Protein AF-A0A6G1B700-F1 (afdb_monomer_lite)

Structure (mmCIF, N/CA/C/O backbone):
data_AF-A0A6G1B700-F1
#
_entry.id   AF-A0A6G1B700-F1
#
loop_
_atom_site.group_PDB
_atom_site.id
_atom_site.type_symbol
_atom_site.label_atom_id
_atom_site.label_alt_id
_atom_site.label_comp_id
_atom_site.label_asym_id
_atom_site.label_entity_id
_atom_site.label_seq_id
_atom_site.pdbx_PDB_ins_code
_atom_site.Cartn_x
_atom_site.Cartn_y
_atom_site.Cartn_z
_atom_site.occupancy
_atom_site.B_iso_or_equiv
_atom_site.auth_seq_id
_atom_site.auth_comp_id
_atom_site.auth_asym_id
_atom_site.auth_atom_id
_atom_site.pdbx_PDB_model_num
ATOM 1 N N . PRO A 1 1 ? -33.008 -10.409 1.106 1.00 58.78 1 PRO A N 1
ATOM 2 C CA . PRO A 1 1 ? -32.886 -10.722 -0.336 1.00 58.78 1 PRO A CA 1
ATOM 3 C C . PRO A 1 1 ? -33.197 -9.438 -1.093 1.00 58.78 1 PRO A C 1
ATOM 5 O O . PRO A 1 1 ? -34.156 -8.774 -0.712 1.00 58.78 1 PRO A O 1
ATOM 8 N N . GLY A 1 2 ? -32.360 -9.044 -2.050 1.00 75.56 2 GLY A N 1
ATOM 9 C CA . GLY A 1 2 ? -32.673 -7.894 -2.895 1.00 75.56 2 GLY A CA 1
ATOM 10 C C . GLY A 1 2 ? -33.668 -8.266 -3.991 1.00 75.56 2 GLY A C 1
ATOM 11 O O . GLY A 1 2 ? -33.958 -9.441 -4.223 1.00 75.56 2 GLY A O 1
ATOM 12 N N . GLU A 1 3 ? -34.200 -7.255 -4.662 1.00 85.00 3 GLU A N 1
ATOM 13 C CA . GLU A 1 3 ? -35.140 -7.448 -5.760 1.00 85.00 3 GLU A CA 1
ATOM 14 C C . GLU A 1 3 ? -34.456 -8.186 -6.930 1.00 85.00 3 GLU A C 1
ATOM 16 O O . GLU A 1 3 ? -33.358 -7.822 -7.360 1.00 85.00 3 GLU A O 1
ATOM 21 N N . GLY A 1 4 ? -35.066 -9.274 -7.415 1.00 86.62 4 GLY A N 1
ATOM 22 C CA . GLY A 1 4 ? -34.567 -10.034 -8.569 1.00 86.62 4 GLY A CA 1
ATOM 23 C C . GLY A 1 4 ? -33.378 -10.975 -8.315 1.00 86.62 4 GLY A C 1
ATOM 24 O O . GLY A 1 4 ? -32.705 -11.363 -9.270 1.00 86.62 4 GLY A O 1
ATOM 25 N N . TRP A 1 5 ? -33.071 -11.349 -7.065 1.00 92.44 5 TRP A N 1
ATOM 26 C CA . TRP A 1 5 ? -32.050 -12.370 -6.771 1.00 92.44 5 TRP A CA 1
ATOM 27 C C . TRP A 1 5 ? -32.236 -13.057 -5.412 1.00 92.44 5 TRP A C 1
ATOM 29 O O . TRP A 1 5 ? -32.925 -12.560 -4.521 1.00 92.44 5 TRP A O 1
ATOM 39 N N . LYS A 1 6 ? -31.604 -14.225 -5.240 1.00 93.06 6 LYS A N 1
ATOM 40 C CA . LYS A 1 6 ? -31.619 -14.992 -3.980 1.00 93.06 6 LYS A CA 1
ATOM 41 C C . LYS A 1 6 ? -30.218 -15.107 -3.380 1.00 93.06 6 LYS A C 1
ATOM 43 O O . LYS A 1 6 ? -29.232 -15.184 -4.110 1.00 93.06 6 LYS A O 1
ATOM 48 N N . TRP A 1 7 ? -30.133 -15.148 -2.051 1.00 94.62 7 TRP A N 1
ATOM 49 C CA . TRP A 1 7 ? -28.890 -15.504 -1.363 1.00 94.62 7 TRP A CA 1
ATOM 50 C C . TRP A 1 7 ? -28.528 -16.966 -1.644 1.00 94.62 7 TRP A C 1
ATOM 52 O O . TRP A 1 7 ? -29.407 -17.825 -1.701 1.00 94.62 7 TRP A O 1
ATOM 62 N N . GLY A 1 8 ? -27.240 -17.247 -1.803 1.00 91.88 8 GLY A N 1
ATOM 63 C CA . GLY A 1 8 ? -26.697 -18.600 -1.925 1.00 91.88 8 GLY A CA 1
ATOM 64 C C . GLY A 1 8 ? -25.209 -18.556 -2.258 1.00 91.88 8 GLY A C 1
ATOM 65 O O . GLY A 1 8 ? -24.648 -17.476 -2.368 1.00 91.88 8 GLY A O 1
ATOM 66 N N . GLY A 1 9 ? -24.562 -19.708 -2.429 1.00 90.75 9 GLY A N 1
ATOM 67 C CA . GLY A 1 9 ? -23.098 -19.778 -2.528 1.00 90.75 9 GLY A CA 1
ATOM 68 C C . GLY A 1 9 ? -22.422 -19.756 -1.152 1.00 90.75 9 GLY A C 1
ATOM 69 O O . GLY A 1 9 ? -23.054 -20.070 -0.146 1.00 90.75 9 GLY A O 1
ATOM 70 N N . CYS A 1 10 ? -21.130 -19.419 -1.118 1.00 92.88 10 CYS A N 1
ATOM 71 C CA . CYS A 1 10 ? -20.341 -19.314 0.110 1.00 92.88 10 CYS A CA 1
ATOM 72 C C . CYS A 1 10 ? -19.948 -17.848 0.316 1.00 92.88 10 CYS A C 1
ATOM 74 O O . CYS A 1 10 ? -19.056 -17.351 -0.370 1.00 92.88 10 CYS A O 1
ATOM 76 N N . SER A 1 11 ? -20.655 -17.154 1.212 1.00 93.94 11 SER A N 1
ATOM 77 C CA . SER A 1 11 ? -20.266 -15.807 1.633 1.00 93.94 11 SER A CA 1
ATOM 78 C C . SER A 1 11 ? -19.017 -15.887 2.501 1.00 93.94 11 SER A C 1
ATOM 80 O O . SER A 1 11 ? -18.949 -16.707 3.415 1.00 93.94 11 SER A O 1
ATOM 82 N N . GLU A 1 12 ? -18.044 -15.031 2.220 1.00 91.81 12 GLU A N 1
ATOM 83 C CA . GLU A 1 12 ? -16.816 -14.964 3.008 1.00 91.81 12 GLU A CA 1
ATOM 84 C C . GLU A 1 12 ? -17.077 -14.333 4.383 1.00 91.81 12 GLU A C 1
ATOM 86 O O . GLU A 1 12 ? -17.749 -13.305 4.493 1.00 91.81 12 GLU A O 1
ATOM 91 N N . ASP A 1 13 ? -16.533 -14.955 5.431 1.00 92.38 13 ASP A N 1
ATOM 92 C CA . ASP A 1 13 ? -16.703 -14.526 6.820 1.00 92.38 13 ASP A CA 1
ATOM 93 C C . ASP A 1 13 ? -15.602 -13.533 7.222 1.00 92.38 13 ASP A C 1
ATOM 95 O O . ASP A 1 13 ? -14.495 -13.901 7.632 1.00 92.38 13 ASP A O 1
ATOM 99 N N . ILE A 1 14 ? -15.910 -12.244 7.071 1.00 91.69 14 ILE A N 1
ATOM 100 C CA . ILE A 1 14 ? -15.007 -11.160 7.469 1.00 91.69 14 ILE A CA 1
ATOM 101 C C . ILE A 1 14 ? -14.928 -10.969 8.983 1.00 91.69 14 ILE A C 1
ATOM 103 O O . ILE A 1 14 ? -13.926 -10.441 9.464 1.00 91.69 14 ILE A O 1
ATOM 107 N N . GLU A 1 15 ? -15.948 -11.382 9.739 1.00 91.31 15 GLU A N 1
ATOM 108 C CA . GLU A 1 15 ? -15.967 -11.219 11.194 1.00 91.31 15 GLU A CA 1
ATOM 109 C C . GLU A 1 15 ? -14.938 -12.152 11.822 1.00 91.31 15 GLU A C 1
ATOM 111 O O . GLU A 1 15 ? -14.118 -11.719 12.637 1.00 91.31 15 GLU A O 1
ATOM 116 N N . PHE A 1 16 ? -14.902 -13.402 11.357 1.00 90.88 16 PHE A N 1
ATOM 117 C CA . PHE A 1 16 ? -13.879 -14.363 11.746 1.00 90.88 16 PHE A CA 1
ATOM 118 C C . PHE A 1 16 ? -12.470 -13.884 11.370 1.00 90.88 16 PHE A C 1
ATOM 120 O O . PHE A 1 16 ? -11.570 -13.873 12.212 1.00 90.88 16 PHE A O 1
ATOM 127 N N . GLY A 1 17 ? -12.270 -13.426 10.127 1.00 88.81 17 GLY A N 1
ATOM 128 C CA . GLY A 1 17 ? -10.973 -12.904 9.680 1.00 88.81 17 GLY A CA 1
ATOM 129 C C . GLY A 1 17 ? -10.505 -11.691 10.494 1.00 88.81 17 GLY A C 1
ATOM 130 O O . GLY A 1 17 ? -9.342 -11.616 10.900 1.00 88.81 17 GLY A O 1
ATOM 131 N N . GLY A 1 18 ? -11.421 -10.766 10.790 1.00 91.06 18 GLY A N 1
ATOM 132 C CA . GLY A 1 18 ? -11.162 -9.597 11.626 1.00 91.06 18 GLY A CA 1
ATOM 133 C C . GLY A 1 18 ? -10.821 -9.961 13.071 1.00 91.06 18 GLY A C 1
ATOM 134 O O . GLY A 1 18 ? -9.887 -9.388 13.633 1.00 91.06 18 GLY A O 1
ATOM 135 N N . MET A 1 19 ? -11.522 -10.938 13.657 1.00 93.06 19 MET A N 1
ATOM 136 C CA . MET A 1 19 ? -11.258 -11.448 15.007 1.00 93.06 19 MET A CA 1
ATOM 137 C C . MET A 1 19 ? -9.848 -12.035 15.118 1.00 93.06 19 MET A C 1
ATOM 139 O O . MET A 1 19 ? -9.084 -11.611 15.984 1.00 93.06 19 MET A O 1
ATOM 143 N N . VAL A 1 20 ? -9.476 -12.937 14.204 1.00 91.38 20 VAL A N 1
ATOM 144 C CA . VAL A 1 20 ? -8.143 -13.563 14.184 1.00 91.38 20 VAL A CA 1
ATOM 145 C C . VAL A 1 20 ? -7.050 -12.513 13.982 1.00 91.38 20 VAL A C 1
ATOM 147 O O . VAL A 1 20 ? -6.030 -12.530 14.670 1.00 91.38 20 VAL A O 1
ATOM 150 N N . SER A 1 21 ? -7.264 -11.563 13.065 1.00 90.81 21 SER A N 1
ATOM 151 C CA . SER A 1 21 ? -6.322 -10.465 12.834 1.00 90.81 21 SER A CA 1
ATOM 152 C C . SER A 1 21 ? -6.125 -9.610 14.087 1.00 90.81 21 SER A C 1
ATOM 154 O O . SER A 1 21 ? -4.989 -9.273 14.416 1.00 90.81 21 SER A O 1
ATOM 156 N N . ARG A 1 22 ? -7.208 -9.285 14.800 1.00 91.88 22 ARG A N 1
ATOM 157 C CA . ARG A 1 22 ? -7.164 -8.501 16.038 1.00 91.88 22 ARG A CA 1
ATOM 158 C C . ARG A 1 22 ? -6.429 -9.240 17.148 1.00 91.88 22 ARG A C 1
ATOM 160 O O . ARG A 1 22 ? -5.533 -8.669 17.757 1.00 91.88 22 ARG A O 1
ATOM 167 N N . GLU A 1 23 ? -6.753 -10.509 17.372 1.00 90.25 23 GLU A N 1
ATOM 168 C CA . GLU A 1 23 ? -6.110 -11.319 18.408 1.00 90.25 23 GLU A CA 1
ATOM 169 C C . GLU A 1 23 ? -4.609 -11.500 18.148 1.00 90.25 23 GLU A C 1
ATOM 171 O O . GLU A 1 23 ? -3.811 -11.434 19.077 1.00 90.25 23 GLU A O 1
ATOM 176 N N . PHE A 1 24 ? -4.199 -11.667 16.889 1.00 90.50 24 PHE A N 1
ATOM 177 C CA . PHE A 1 24 ? -2.793 -11.880 16.557 1.00 90.50 24 PHE A CA 1
ATOM 178 C C . PHE A 1 24 ? -1.971 -10.583 16.511 1.00 90.50 24 PHE A C 1
ATOM 180 O O . PHE A 1 24 ? -0.892 -10.516 17.105 1.00 90.50 24 PHE A O 1
ATOM 187 N N . ALA A 1 25 ? -2.451 -9.559 15.797 1.00 89.94 25 ALA A N 1
ATOM 188 C CA . ALA A 1 25 ? -1.698 -8.323 15.589 1.00 89.94 25 ALA A CA 1
ATOM 189 C C . ALA A 1 25 ? -1.685 -7.446 16.847 1.00 89.94 25 ALA A C 1
ATOM 191 O O . ALA A 1 25 ? -0.635 -6.932 17.229 1.00 89.94 25 ALA A O 1
ATOM 192 N N . ASP A 1 26 ? -2.823 -7.326 17.536 1.00 92.25 26 ASP A N 1
ATOM 193 C CA . ASP A 1 26 ? -2.949 -6.391 18.654 1.00 92.25 26 ASP A CA 1
ATOM 194 C C . ASP A 1 26 ? -2.423 -6.999 19.970 1.00 92.25 26 ASP A C 1
ATOM 196 O O . ASP A 1 26 ? -2.107 -6.258 20.898 1.00 92.25 26 ASP A O 1
ATOM 200 N N . ALA A 1 27 ? -2.209 -8.323 20.045 1.00 89.50 27 ALA A N 1
ATOM 201 C CA . ALA A 1 27 ? -1.605 -8.974 21.216 1.00 89.50 27 ALA A CA 1
ATOM 202 C C . ALA A 1 27 ? -0.190 -8.468 21.549 1.00 89.50 27 ALA A C 1
ATOM 204 O O . ALA A 1 27 ? 0.248 -8.566 22.699 1.00 89.50 27 ALA A O 1
ATOM 205 N N . ARG A 1 28 ? 0.543 -7.932 20.563 1.00 87.56 28 ARG A N 1
ATOM 206 C CA . ARG A 1 28 ? 1.868 -7.324 20.783 1.00 87.56 28 ARG A CA 1
ATOM 207 C C . ARG A 1 28 ? 1.775 -5.871 21.249 1.00 87.56 28 ARG A C 1
ATOM 209 O O . ARG A 1 28 ? 2.674 -5.399 21.943 1.00 87.56 28 ARG A O 1
ATOM 216 N N . GLU A 1 29 ? 0.666 -5.202 20.958 1.00 92.06 29 GLU A N 1
ATOM 217 C CA . GLU A 1 29 ? 0.460 -3.766 21.145 1.00 92.06 29 GLU A CA 1
ATOM 218 C C . GLU A 1 29 ? -0.264 -3.466 22.467 1.00 92.06 29 GLU A C 1
ATOM 220 O O . GLU A 1 29 ? -1.216 -2.691 22.516 1.00 92.06 29 GLU A O 1
ATOM 225 N N . ASN A 1 30 ? 0.165 -4.096 23.563 1.00 89.69 30 ASN A N 1
ATOM 226 C CA . ASN A 1 30 ? -0.480 -3.973 24.881 1.00 89.69 30 ASN A CA 1
ATOM 227 C C . ASN A 1 30 ? 0.130 -2.885 25.778 1.00 89.69 30 ASN A C 1
ATOM 229 O O . ASN A 1 30 ? -0.360 -2.645 26.883 1.00 89.69 30 ASN A O 1
ATOM 233 N N . ARG A 1 31 ? 1.217 -2.237 25.346 1.00 90.44 31 ARG A N 1
ATOM 234 C CA . ARG A 1 31 ? 1.887 -1.213 26.154 1.00 90.44 31 ARG A CA 1
ATOM 235 C C . ARG A 1 31 ? 1.117 0.116 26.086 1.00 90.44 31 ARG A C 1
ATOM 237 O O . ARG A 1 31 ? 0.482 0.411 25.071 1.00 90.44 31 ARG A O 1
ATOM 244 N N . PRO A 1 32 ? 1.145 0.927 27.159 1.00 92.56 32 PRO A N 1
ATOM 245 C CA . PRO A 1 32 ? 0.540 2.258 27.173 1.00 92.56 32 PRO A CA 1
ATOM 246 C C . PRO A 1 32 ? 1.472 3.317 26.548 1.00 92.56 32 PRO A C 1
ATOM 248 O O . PRO A 1 32 ? 1.605 4.417 27.079 1.00 92.56 32 PRO A O 1
ATOM 251 N N . ASP A 1 33 ? 2.159 2.970 25.457 1.00 94.50 33 ASP A N 1
ATOM 252 C CA . ASP A 1 33 ? 3.073 3.845 24.719 1.00 94.50 33 ASP A CA 1
ATOM 253 C C . ASP A 1 33 ? 2.448 4.341 23.404 1.00 94.50 33 ASP A C 1
ATOM 255 O O . ASP A 1 33 ? 1.525 3.737 22.844 1.00 94.50 33 ASP A O 1
ATOM 259 N N . ALA A 1 34 ? 2.979 5.450 22.887 1.00 95.38 34 ALA A N 1
ATOM 260 C CA . ALA A 1 34 ? 2.489 6.081 21.664 1.00 95.38 34 ALA A CA 1
ATOM 261 C C . ALA A 1 34 ? 2.549 5.138 20.453 1.00 95.38 34 ALA A C 1
ATOM 263 O O . ALA A 1 34 ? 1.665 5.160 19.593 1.00 95.38 34 ALA A O 1
ATOM 264 N N . ARG A 1 35 ? 3.572 4.273 20.403 1.00 95.06 35 ARG A N 1
ATOM 265 C CA . ARG A 1 35 ? 3.758 3.288 19.334 1.00 95.06 35 ARG A CA 1
ATOM 266 C C . ARG A 1 35 ? 2.645 2.244 19.326 1.00 95.06 35 ARG A C 1
ATOM 268 O O . ARG A 1 35 ? 2.050 2.048 18.270 1.00 95.06 35 ARG A O 1
ATOM 275 N N . SER A 1 36 ? 2.305 1.651 20.475 1.00 95.06 36 SER A N 1
ATOM 276 C CA . SER A 1 36 ? 1.188 0.699 20.538 1.00 95.06 36 SER A CA 1
ATOM 277 C C . SER A 1 36 ? -0.141 1.369 20.199 1.00 95.06 36 SER A C 1
ATOM 279 O O . SER A 1 36 ? -0.967 0.782 19.505 1.00 95.06 36 SER A O 1
ATOM 281 N N . ALA A 1 37 ? -0.358 2.614 20.639 1.00 95.00 37 ALA A N 1
ATOM 282 C CA . ALA A 1 37 ? -1.562 3.367 20.288 1.00 95.00 37 ALA A CA 1
ATOM 283 C C . ALA A 1 37 ? -1.686 3.592 18.768 1.00 95.00 37 ALA A C 1
ATOM 285 O O . ALA A 1 37 ? -2.755 3.362 18.200 1.00 95.00 37 ALA A O 1
ATOM 286 N N . MET A 1 38 ? -0.588 3.975 18.107 1.00 96.56 38 MET A N 1
ATOM 287 C CA . MET A 1 38 ? -0.515 4.147 16.652 1.00 96.56 38 MET A CA 1
ATOM 288 C C . MET A 1 38 ? -0.762 2.824 15.917 1.00 96.56 38 MET A C 1
ATOM 290 O O . MET A 1 38 ? -1.570 2.768 14.992 1.00 96.56 38 MET A O 1
ATOM 294 N N . ASN A 1 39 ? -0.086 1.755 16.340 1.00 95.88 39 ASN A N 1
ATOM 295 C CA . ASN A 1 39 ? -0.173 0.444 15.706 1.00 95.88 39 ASN A CA 1
ATOM 296 C C . ASN A 1 39 ? -1.589 -0.134 15.801 1.00 95.88 39 ASN A C 1
ATOM 298 O O . ASN A 1 39 ? -2.130 -0.560 14.786 1.00 95.88 39 ASN A O 1
ATOM 302 N N . ARG A 1 40 ? -2.244 -0.066 16.971 1.00 95.75 40 ARG A N 1
ATOM 303 C CA . ARG A 1 40 ? -3.645 -0.506 17.122 1.00 95.75 40 ARG A CA 1
ATOM 304 C C . ARG A 1 40 ? -4.595 0.247 16.186 1.00 95.75 40 ARG A C 1
ATOM 306 O O . ARG A 1 40 ? -5.464 -0.378 15.583 1.00 95.75 40 ARG A O 1
ATOM 313 N N . HIS A 1 41 ? -4.416 1.562 16.034 1.00 96.12 41 HIS A N 1
ATOM 314 C CA . HIS A 1 41 ? -5.221 2.369 15.111 1.00 96.12 41 HIS A CA 1
ATOM 315 C C . HIS A 1 41 ? -5.015 1.935 13.652 1.00 96.12 41 HIS A C 1
ATOM 317 O O . HIS A 1 41 ? -5.979 1.627 12.957 1.00 96.12 41 HIS A O 1
ATOM 323 N N . ASN A 1 42 ? -3.761 1.840 13.202 1.00 96.81 42 ASN A N 1
ATOM 324 C CA . ASN A 1 42 ? -3.439 1.461 11.824 1.00 96.81 42 ASN A CA 1
ATOM 325 C C . ASN A 1 42 ? -3.831 0.005 11.503 1.00 96.81 42 ASN A C 1
ATOM 327 O O . ASN A 1 42 ? -4.267 -0.285 10.388 1.00 96.81 42 ASN A O 1
ATOM 331 N N . ASN A 1 43 ? -3.732 -0.906 12.477 1.00 95.88 43 ASN A N 1
ATOM 332 C CA . ASN A 1 43 ? -4.212 -2.282 12.346 1.00 95.88 43 ASN A CA 1
ATOM 333 C C . ASN A 1 43 ? -5.731 -2.322 12.140 1.00 95.88 43 ASN A C 1
ATOM 335 O O . ASN A 1 43 ? -6.218 -3.056 11.278 1.00 95.88 43 ASN A O 1
ATOM 339 N N . GLU A 1 44 ? -6.487 -1.521 12.899 1.00 95.81 44 GLU A N 1
ATOM 340 C CA . GLU A 1 44 ? -7.933 -1.410 12.713 1.00 95.81 44 GLU A CA 1
ATOM 341 C C . GLU A 1 44 ? -8.278 -0.780 11.362 1.00 95.81 44 GLU A C 1
ATOM 343 O O . GLU A 1 44 ? -9.124 -1.327 10.661 1.00 95.81 44 GLU A O 1
ATOM 348 N N . ALA A 1 45 ? -7.559 0.256 10.922 1.00 96.31 45 ALA A N 1
ATOM 349 C CA . ALA A 1 45 ? -7.730 0.827 9.585 1.00 96.31 45 ALA A CA 1
ATOM 350 C C . ALA A 1 45 ? -7.527 -0.218 8.474 1.00 96.31 45 ALA A C 1
ATOM 352 O O . ALA A 1 45 ? -8.307 -0.273 7.521 1.00 96.31 45 ALA A O 1
ATOM 353 N N . GLY A 1 46 ? -6.541 -1.110 8.623 1.00 95.12 46 GLY A N 1
ATOM 354 C CA . GLY A 1 46 ? -6.334 -2.245 7.720 1.00 95.12 46 GLY A CA 1
ATOM 355 C C . GLY A 1 46 ? -7.493 -3.250 7.728 1.00 95.12 46 GLY A C 1
ATOM 356 O O . GLY A 1 46 ? -7.951 -3.675 6.665 1.00 95.12 46 GLY A O 1
ATOM 357 N N . ARG A 1 47 ? -8.026 -3.597 8.907 1.00 94.75 47 ARG A N 1
ATOM 358 C CA . ARG A 1 47 ? -9.202 -4.481 9.032 1.00 94.75 47 ARG A CA 1
ATOM 359 C C . ARG A 1 47 ? -10.455 -3.843 8.425 1.00 94.75 47 ARG A C 1
ATOM 361 O O . ARG A 1 47 ? -11.178 -4.494 7.668 1.00 94.75 47 ARG A O 1
ATOM 368 N N . GLN A 1 48 ? -10.672 -2.557 8.686 1.00 94.75 48 GLN A N 1
ATOM 369 C CA . GLN A 1 48 ? -11.774 -1.777 8.129 1.00 94.75 48 GLN A CA 1
ATOM 370 C C . GLN A 1 48 ? -11.662 -1.617 6.610 1.00 94.75 48 GLN A C 1
ATOM 372 O O . GLN A 1 48 ? -12.688 -1.597 5.928 1.00 94.75 48 GLN A O 1
ATOM 377 N N . ALA A 1 49 ? -10.450 -1.550 6.050 1.00 94.81 49 ALA A N 1
ATOM 378 C CA . ALA A 1 49 ? -10.253 -1.536 4.603 1.00 94.81 49 ALA A CA 1
ATOM 379 C C . ALA A 1 49 ? -10.830 -2.803 3.953 1.00 94.81 49 ALA A C 1
ATOM 381 O O . ALA A 1 49 ? -11.565 -2.699 2.978 1.00 94.81 49 ALA A O 1
ATOM 382 N N . ILE A 1 50 ? -10.606 -3.985 4.531 1.00 92.81 50 ILE A N 1
ATOM 383 C CA . ILE A 1 50 ? -11.185 -5.236 4.012 1.00 92.81 50 ILE A CA 1
ATOM 384 C C . ILE A 1 50 ? -12.709 -5.237 4.188 1.00 92.81 50 ILE A C 1
ATOM 386 O O . ILE A 1 50 ? -13.442 -5.471 3.227 1.00 92.81 50 ILE A O 1
ATOM 390 N N . ALA A 1 51 ? -13.192 -4.922 5.394 1.00 92.94 51 ALA A N 1
ATOM 391 C CA . ALA A 1 51 ? -14.619 -4.959 5.712 1.00 92.94 51 ALA A CA 1
ATOM 392 C C . ALA A 1 51 ? -15.452 -3.997 4.845 1.00 92.94 51 ALA A C 1
ATOM 394 O O . ALA A 1 51 ? -16.536 -4.350 4.386 1.00 92.94 51 ALA A O 1
ATOM 395 N N . SER A 1 52 ? -14.933 -2.795 4.578 1.00 93.75 52 SER A N 1
ATOM 396 C CA . SER A 1 52 ? -15.629 -1.768 3.790 1.00 93.75 52 SER A CA 1
ATOM 397 C C . SER A 1 52 ? -15.643 -2.020 2.280 1.00 93.75 52 SER A C 1
ATOM 399 O O . SER A 1 52 ? -16.469 -1.423 1.593 1.00 93.75 52 SER A O 1
ATOM 401 N N . HIS A 1 53 ? -14.780 -2.900 1.761 1.00 94.38 53 HIS A N 1
ATOM 402 C CA . HIS A 1 53 ? -14.710 -3.229 0.330 1.00 94.38 53 HIS A CA 1
ATOM 403 C C . HIS A 1 53 ? -15.368 -4.570 -0.024 1.00 94.38 53 HIS A C 1
ATOM 405 O O . HIS A 1 53 ? -15.266 -5.040 -1.163 1.00 94.38 53 HIS A O 1
ATOM 411 N N . MET A 1 54 ? -16.072 -5.184 0.928 1.00 93.69 54 MET A N 1
ATOM 412 C CA . MET A 1 54 ? -16.948 -6.312 0.638 1.00 93.69 54 MET A CA 1
ATOM 413 C C . MET A 1 54 ? -18.001 -5.907 -0.385 1.00 93.69 54 MET A C 1
ATOM 415 O O . MET A 1 54 ? -18.672 -4.884 -0.245 1.00 93.69 54 MET A O 1
ATOM 419 N N . HIS A 1 55 ? -18.168 -6.729 -1.415 1.00 94.62 55 HIS A N 1
ATOM 420 C CA . HIS A 1 55 ? -19.137 -6.470 -2.468 1.00 94.62 55 HIS A CA 1
ATOM 421 C C . HIS A 1 55 ? -19.965 -7.714 -2.765 1.00 94.62 55 HIS A C 1
ATOM 423 O O . HIS A 1 55 ? -19.570 -8.855 -2.506 1.00 94.62 55 HIS A O 1
ATOM 429 N N . LEU A 1 56 ? -21.156 -7.473 -3.305 1.00 94.31 56 LEU A N 1
ATOM 430 C CA . LEU A 1 56 ? -22.055 -8.534 -3.712 1.00 94.31 56 LEU A CA 1
ATOM 431 C C . LEU A 1 56 ? -21.570 -9.114 -5.044 1.00 94.31 56 LEU A C 1
ATOM 433 O O . LEU A 1 56 ? -21.537 -8.419 -6.060 1.00 94.31 56 LEU A O 1
ATOM 437 N N . LYS A 1 57 ? -21.226 -10.400 -5.048 1.00 95.38 57 LYS A N 1
ATOM 438 C CA . LYS A 1 57 ? -20.879 -11.146 -6.256 1.00 95.38 57 LYS A CA 1
ATOM 439 C C . LYS A 1 57 ? -22.029 -12.074 -6.607 1.00 95.38 57 LYS A C 1
ATOM 441 O O . LYS A 1 57 ? -22.514 -12.812 -5.755 1.00 95.38 57 LYS A O 1
ATOM 446 N N . CYS A 1 58 ? -22.468 -12.029 -7.860 1.00 94.62 58 CYS A N 1
ATOM 447 C CA . CYS A 1 58 ? -23.611 -12.800 -8.335 1.00 94.62 58 CYS A CA 1
ATOM 448 C C . CYS A 1 58 ? -23.213 -13.743 -9.467 1.00 94.62 58 CYS A C 1
ATOM 450 O O . CYS A 1 58 ? -22.381 -13.400 -10.308 1.00 94.62 58 CYS A O 1
ATOM 452 N N . LYS A 1 59 ? -23.865 -14.904 -9.529 1.00 95.06 59 LYS A N 1
ATOM 453 C CA . LYS A 1 59 ? -23.797 -15.827 -10.660 1.00 95.06 59 LYS A CA 1
ATOM 454 C C . LYS A 1 59 ? -25.184 -16.016 -11.260 1.00 95.06 59 LYS A C 1
ATOM 456 O O . LYS A 1 59 ? -26.163 -16.220 -10.542 1.00 95.06 59 LYS A O 1
ATOM 461 N N . CYS A 1 60 ? -25.246 -15.911 -12.580 1.00 95.19 60 CYS A N 1
ATOM 462 C CA . CYS A 1 60 ? -26.467 -16.068 -13.354 1.00 95.19 60 CYS A CA 1
ATOM 463 C C . CYS A 1 60 ? -26.637 -17.527 -13.778 1.00 95.19 60 CYS A C 1
ATOM 465 O O . CYS A 1 60 ? -25.672 -18.181 -14.181 1.00 95.19 60 CYS A O 1
ATOM 467 N N . HIS A 1 61 ? -27.861 -18.032 -13.642 1.00 92.50 61 HIS A N 1
ATOM 468 C CA . HIS A 1 61 ? -28.203 -19.437 -13.864 1.00 92.50 61 HIS A CA 1
ATOM 469 C C . HIS A 1 61 ? -29.476 -19.611 -14.701 1.00 92.50 61 HIS A C 1
ATOM 471 O O . HIS A 1 61 ? -30.040 -20.703 -14.735 1.00 92.50 61 HIS A O 1
ATOM 477 N N . GLY A 1 62 ? -29.956 -18.549 -15.348 1.00 92.75 62 GLY A N 1
ATOM 478 C CA . GLY A 1 62 ? -31.092 -18.629 -16.254 1.00 92.75 62 GLY A CA 1
ATOM 479 C C . GLY A 1 62 ? -30.756 -19.370 -17.552 1.00 92.75 62 GLY A C 1
ATOM 480 O O . GLY A 1 62 ? -29.596 -19.686 -17.839 1.00 92.75 62 GLY A O 1
ATOM 481 N N . LEU A 1 63 ? -31.795 -19.662 -18.338 1.00 94.12 63 LEU A N 1
ATOM 482 C CA . LEU A 1 63 ? -31.680 -20.323 -19.641 1.00 94.12 63 LEU A CA 1
ATOM 483 C C . LEU A 1 63 ? -30.624 -19.629 -20.513 1.00 94.12 63 LEU A C 1
ATOM 485 O O . LEU A 1 63 ? -30.602 -18.404 -20.628 1.00 94.12 63 LEU A O 1
ATOM 489 N N . SER A 1 64 ? -29.717 -20.423 -21.088 1.00 92.00 64 SER A N 1
ATOM 490 C CA . SER A 1 64 ? -28.594 -19.944 -21.911 1.00 92.00 64 SER A CA 1
ATOM 491 C C . SER A 1 64 ? -27.686 -18.901 -21.231 1.00 92.00 64 SER A C 1
ATOM 493 O O . SER A 1 64 ? -27.026 -18.122 -21.912 1.00 92.00 64 SER A O 1
ATOM 495 N N . GLY A 1 65 ? -27.632 -18.878 -19.892 1.00 90.31 65 GLY A N 1
ATOM 496 C CA . GLY A 1 65 ? -26.821 -17.929 -19.123 1.00 90.31 65 GLY A CA 1
ATOM 497 C C . GLY A 1 65 ? -27.517 -16.60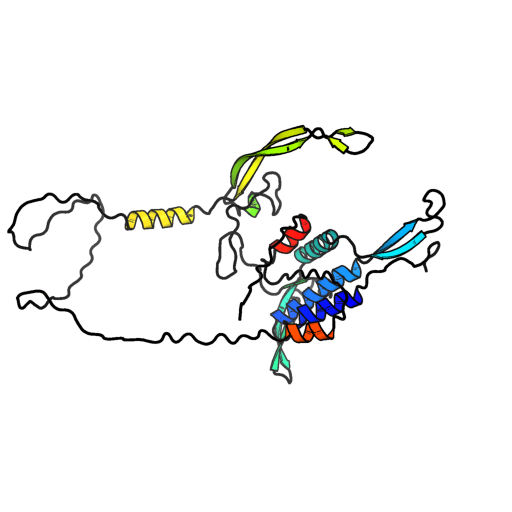2 -18.804 1.00 90.31 65 GLY A C 1
ATOM 498 O O . GLY A 1 65 ? -26.844 -15.660 -18.385 1.00 90.31 65 GLY A O 1
ATOM 499 N N . SER A 1 66 ? -28.841 -16.501 -18.975 1.00 93.50 66 SER A N 1
ATOM 500 C CA . SER A 1 66 ? -29.591 -15.294 -18.610 1.00 93.50 66 SER A CA 1
ATOM 501 C C . SER A 1 66 ? -29.544 -15.007 -17.097 1.00 93.50 66 SER A C 1
ATOM 503 O O . SER A 1 66 ? -29.389 -15.903 -16.263 1.00 93.50 66 SER A O 1
ATOM 505 N N . CYS A 1 67 ? -29.670 -13.730 -16.721 1.00 94.12 67 CYS A N 1
ATOM 506 C CA . CYS A 1 67 ? -29.595 -13.262 -15.328 1.00 94.12 67 CYS A CA 1
ATOM 507 C C . CYS A 1 67 ? -30.964 -13.029 -14.665 1.00 94.12 67 CYS A C 1
ATOM 509 O O . CYS A 1 67 ? -31.014 -12.422 -13.596 1.00 94.12 67 CYS A O 1
ATOM 511 N N . GLU A 1 68 ? -32.054 -13.513 -15.270 1.00 92.06 68 GLU A N 1
ATOM 512 C CA . GLU A 1 68 ? -33.408 -13.470 -14.686 1.00 92.06 68 GLU A CA 1
ATOM 513 C C . GLU A 1 68 ? -33.469 -14.223 -13.352 1.00 92.06 68 GLU A C 1
ATOM 515 O O . GLU A 1 68 ? -34.135 -13.803 -12.408 1.00 92.06 68 GLU A O 1
ATOM 520 N N . VAL A 1 69 ? -32.704 -15.314 -13.258 1.00 92.38 69 VAL A N 1
ATOM 521 C CA . VAL A 1 69 ? -32.444 -16.029 -12.013 1.00 92.38 69 VAL A CA 1
ATOM 522 C C . VAL A 1 69 ? -30.954 -15.942 -11.723 1.00 92.38 69 VAL A C 1
ATOM 524 O O . VAL A 1 69 ? -30.120 -16.499 -12.444 1.00 92.38 69 VAL A O 1
ATOM 527 N N . LYS A 1 70 ? -30.610 -15.245 -10.642 1.00 94.19 70 LYS A N 1
ATOM 528 C CA . LYS A 1 70 ? -29.235 -15.139 -10.159 1.00 94.19 70 LYS A CA 1
ATOM 529 C C . LYS A 1 70 ? -29.154 -15.349 -8.654 1.00 94.19 70 LYS A C 1
ATOM 531 O O . LYS A 1 70 ? -30.072 -15.011 -7.897 1.00 94.19 70 LYS A O 1
ATOM 536 N N . THR A 1 71 ? -28.024 -15.898 -8.243 1.00 94.38 71 THR A N 1
ATOM 537 C CA . THR A 1 71 ? -27.687 -16.152 -6.847 1.00 94.38 71 THR A CA 1
ATOM 538 C C . THR A 1 71 ? -26.486 -15.304 -6.479 1.00 94.38 71 THR A C 1
ATOM 540 O O . THR A 1 71 ? -25.530 -15.248 -7.251 1.00 94.38 71 THR A O 1
ATOM 543 N N . CYS A 1 72 ? -26.534 -14.644 -5.327 1.00 96.12 72 CYS A N 1
ATOM 544 C CA . CYS A 1 72 ? -25.467 -13.752 -4.891 1.00 96.12 72 CYS A CA 1
ATOM 545 C C . CYS A 1 72 ? -24.958 -14.096 -3.489 1.00 96.12 72 CYS A C 1
ATOM 547 O O . CYS A 1 72 ? -25.719 -14.588 -2.652 1.00 96.12 72 CYS A O 1
ATOM 549 N N . TRP A 1 73 ? -23.687 -13.783 -3.249 1.00 96.12 73 TRP A N 1
ATOM 550 C CA . TRP A 1 73 ? -22.985 -13.910 -1.972 1.00 96.12 73 TRP A CA 1
ATOM 551 C C . TRP A 1 73 ? -22.049 -12.722 -1.752 1.00 96.12 73 TRP A C 1
ATOM 553 O O . TRP A 1 73 ? -21.727 -11.978 -2.682 1.00 96.12 73 TRP A O 1
ATOM 563 N N . TRP A 1 74 ? -21.608 -12.548 -0.510 1.00 95.19 74 TRP A N 1
ATOM 564 C CA . TRP A 1 74 ? -20.574 -11.577 -0.165 1.00 95.19 74 TRP A CA 1
ATOM 565 C C . TRP A 1 74 ? -19.189 -12.105 -0.536 1.00 95.19 74 TRP A C 1
ATOM 567 O O . TRP A 1 74 ? -18.851 -13.242 -0.209 1.00 95.19 74 TRP A O 1
ATOM 577 N N . SER A 1 75 ? -18.397 -11.277 -1.215 1.00 94.75 75 SER A N 1
ATOM 578 C CA . SER A 1 75 ? -17.046 -11.606 -1.672 1.00 94.75 75 SER A CA 1
ATOM 579 C C . SER A 1 75 ? -16.097 -10.448 -1.369 1.00 94.75 75 SER A C 1
ATOM 581 O O . SER A 1 75 ? -16.458 -9.282 -1.564 1.00 94.75 75 SER A O 1
ATOM 583 N N . GLN A 1 76 ? -14.875 -10.760 -0.944 1.00 93.31 76 GLN A N 1
ATOM 584 C CA . GLN A 1 76 ? -13.781 -9.796 -0.878 1.00 93.31 76 GLN A CA 1
ATOM 585 C C . GLN A 1 76 ? -13.333 -9.399 -2.292 1.00 93.31 76 GLN A C 1
ATOM 587 O O . GLN A 1 76 ? -13.484 -10.179 -3.244 1.00 93.31 76 GLN A O 1
ATOM 592 N N . PRO A 1 77 ? -12.800 -8.176 -2.465 1.00 93.06 77 PRO A N 1
ATOM 593 C CA . PRO A 1 77 ? -12.152 -7.775 -3.704 1.00 93.06 77 PRO A CA 1
ATOM 594 C C . PRO A 1 77 ? -10.800 -8.482 -3.856 1.00 93.06 77 PRO A C 1
ATOM 596 O O . PRO A 1 77 ? -10.270 -9.074 -2.916 1.00 93.06 77 PRO A O 1
ATOM 599 N N . ASP A 1 78 ? -10.205 -8.372 -5.043 1.00 92.19 78 ASP A N 1
ATOM 600 C CA . ASP A 1 78 ? -8.805 -8.754 -5.212 1.00 92.19 78 ASP A CA 1
ATOM 601 C C . ASP A 1 78 ? -7.919 -7.881 -4.308 1.00 92.19 78 ASP A C 1
ATOM 603 O O . ASP A 1 78 ? -8.144 -6.676 -4.163 1.00 92.19 78 ASP A O 1
ATOM 607 N N . PHE A 1 79 ? -6.892 -8.473 -3.707 1.00 90.38 79 PHE A N 1
ATOM 608 C CA . PHE A 1 79 ? -6.106 -7.805 -2.671 1.00 90.38 79 PHE A CA 1
ATOM 609 C C . PHE A 1 79 ? -5.329 -6.591 -3.204 1.00 90.38 79 PHE A C 1
ATOM 611 O O . PHE A 1 79 ? -5.017 -5.677 -2.443 1.00 90.38 79 PHE A O 1
ATOM 618 N N . ARG A 1 80 ? -5.085 -6.521 -4.523 1.00 89.06 80 ARG A N 1
ATOM 619 C CA . ARG A 1 80 ? -4.546 -5.314 -5.176 1.00 89.06 80 ARG A CA 1
ATOM 620 C C . ARG A 1 80 ? -5.421 -4.086 -4.930 1.00 89.06 80 ARG A C 1
ATOM 622 O O . ARG A 1 80 ? -4.880 -3.032 -4.630 1.00 89.06 80 ARG A O 1
ATOM 629 N N . ALA A 1 81 ? -6.748 -4.234 -4.973 1.00 90.81 81 ALA A N 1
ATOM 630 C CA . ALA A 1 81 ? -7.672 -3.128 -4.723 1.00 90.81 81 ALA A CA 1
ATOM 631 C C . ALA A 1 81 ? -7.549 -2.603 -3.282 1.00 90.81 81 ALA A C 1
ATOM 633 O O . ALA A 1 81 ? -7.553 -1.395 -3.062 1.00 90.81 81 ALA A O 1
ATOM 634 N N . ILE A 1 82 ? -7.366 -3.502 -2.307 1.00 92.81 82 ILE A N 1
ATOM 635 C CA . ILE A 1 82 ? -7.088 -3.124 -0.913 1.00 92.81 82 ILE A CA 1
ATOM 636 C C . ILE A 1 82 ? -5.723 -2.436 -0.796 1.00 92.81 82 ILE A C 1
ATOM 638 O O . ILE A 1 82 ? -5.596 -1.436 -0.094 1.00 92.81 82 ILE A O 1
ATOM 642 N N . GLY A 1 83 ? -4.705 -2.946 -1.496 1.00 90.00 83 GLY A N 1
ATOM 643 C CA . GLY A 1 83 ? -3.369 -2.354 -1.533 1.00 90.00 83 GLY A CA 1
ATOM 644 C C . GLY A 1 83 ? -3.360 -0.935 -2.104 1.00 90.00 83 GLY A C 1
ATOM 645 O O . GLY A 1 83 ? -2.730 -0.055 -1.523 1.00 90.00 83 GLY A O 1
ATOM 646 N N . ASP A 1 84 ? -4.091 -0.697 -3.194 1.00 89.69 84 ASP A N 1
ATOM 647 C CA . ASP A 1 84 ? -4.263 0.635 -3.779 1.00 89.69 84 ASP A CA 1
ATOM 648 C C . ASP A 1 84 ? -5.025 1.569 -2.831 1.00 89.69 84 ASP A C 1
ATOM 650 O O . ASP A 1 84 ? -4.560 2.674 -2.563 1.00 89.69 84 ASP A O 1
ATOM 654 N N . PHE A 1 85 ? -6.117 1.101 -2.219 1.00 93.50 85 PHE A N 1
ATOM 655 C CA . PHE A 1 85 ? -6.854 1.885 -1.225 1.00 93.50 85 PHE A CA 1
ATOM 656 C C . PHE A 1 85 ? -5.975 2.292 -0.030 1.00 93.50 85 PHE A C 1
ATOM 658 O O . PHE A 1 85 ? -5.956 3.453 0.379 1.00 93.50 85 PHE A O 1
ATOM 665 N N . LEU A 1 86 ? -5.206 1.353 0.531 1.00 93.56 86 LEU A N 1
ATOM 666 C CA . LEU A 1 86 ? -4.290 1.644 1.636 1.00 93.56 86 LEU A CA 1
ATOM 667 C C . LEU A 1 86 ? -3.118 2.529 1.199 1.00 93.56 86 LEU A C 1
ATOM 669 O O . LEU A 1 86 ? -2.579 3.267 2.023 1.00 93.56 86 LEU A O 1
ATOM 673 N N . LYS A 1 87 ? -2.727 2.494 -0.081 1.00 90.56 87 LYS A N 1
ATOM 674 C CA . LYS A 1 87 ? -1.704 3.392 -0.628 1.00 90.56 87 LYS A CA 1
ATOM 675 C C . LYS A 1 87 ? -2.196 4.832 -0.659 1.00 90.56 87 LYS A C 1
ATOM 677 O O . LYS A 1 87 ? -1.443 5.723 -0.275 1.00 90.56 87 LYS A O 1
ATOM 682 N N . ASP A 1 88 ? -3.448 5.042 -1.041 1.00 91.62 88 ASP A N 1
ATOM 683 C CA . ASP A 1 88 ? -4.063 6.368 -1.009 1.00 91.62 88 ASP A CA 1
ATOM 684 C C . ASP A 1 88 ? -4.168 6.875 0.436 1.00 91.62 88 ASP A C 1
ATOM 686 O O . ASP A 1 88 ? -3.828 8.022 0.724 1.00 91.62 88 ASP A O 1
ATOM 690 N N . LYS A 1 89 ? -4.536 5.994 1.380 1.00 92.69 89 LYS A N 1
ATOM 691 C CA . LYS A 1 89 ? -4.533 6.318 2.818 1.00 92.69 89 LYS A CA 1
ATOM 692 C C . LYS A 1 89 ? -3.148 6.625 3.373 1.00 92.69 89 LYS A C 1
ATOM 694 O O . LYS A 1 89 ? -3.037 7.443 4.281 1.00 92.69 89 LYS A O 1
ATOM 699 N N . TYR A 1 90 ? -2.108 5.989 2.842 1.00 92.94 90 TYR A N 1
ATOM 700 C CA . TYR A 1 90 ? -0.722 6.281 3.199 1.00 92.94 90 TYR A CA 1
ATOM 701 C C . TYR A 1 90 ? -0.312 7.683 2.732 1.00 92.94 90 TYR A C 1
ATOM 703 O O . TYR A 1 90 ? 0.313 8.416 3.494 1.00 92.94 90 TYR A O 1
ATOM 711 N N . ASP A 1 91 ? -0.699 8.083 1.518 1.00 89.69 91 ASP A N 1
ATOM 712 C CA . ASP A 1 91 ? -0.385 9.417 0.985 1.00 89.69 91 ASP A CA 1
ATOM 713 C C . ASP A 1 91 ? -1.137 10.535 1.725 1.00 89.69 91 ASP A C 1
ATOM 715 O O . ASP A 1 91 ? -0.648 11.661 1.805 1.00 89.69 91 ASP A O 1
ATOM 719 N N . SER A 1 92 ? -2.299 10.222 2.309 1.00 94.06 92 SER A N 1
ATOM 720 C CA . SER A 1 92 ? -3.097 11.138 3.132 1.00 94.06 92 SER A CA 1
ATOM 721 C C . SER A 1 92 ? -2.994 10.873 4.641 1.00 94.06 92 SER A C 1
ATOM 723 O O . SER A 1 92 ? -3.911 11.238 5.384 1.00 94.06 92 SER A O 1
ATOM 725 N N . ALA A 1 93 ? -1.948 10.184 5.107 1.00 95.25 93 ALA A N 1
ATOM 726 C CA . ALA A 1 93 ? -1.817 9.822 6.515 1.00 95.25 93 ALA A CA 1
ATOM 727 C C . ALA A 1 93 ? -1.708 11.072 7.407 1.00 95.25 93 ALA A C 1
ATOM 729 O O . ALA A 1 93 ? -1.062 12.058 7.056 1.00 95.25 93 ALA A O 1
ATOM 730 N N . SER A 1 94 ? -2.346 11.034 8.575 1.00 95.81 94 SER A N 1
ATOM 731 C CA . SER A 1 94 ? -2.407 12.178 9.487 1.00 95.81 94 SER A CA 1
ATOM 732 C C . SER A 1 94 ? -1.249 12.175 10.485 1.00 95.81 94 SER A C 1
ATOM 734 O O . SER A 1 94 ? -1.013 11.181 11.175 1.00 95.81 94 SER A O 1
ATOM 736 N N . GLU A 1 95 ? -0.559 13.313 10.596 1.00 96.00 95 GLU A N 1
ATOM 737 C CA . GLU A 1 95 ? 0.481 13.521 11.605 1.00 96.00 95 GLU A CA 1
ATOM 738 C C . GLU A 1 95 ? -0.144 13.789 12.984 1.00 96.00 95 GLU A C 1
ATOM 740 O O . GLU A 1 95 ? -0.989 14.676 13.161 1.00 96.00 95 GLU A O 1
ATOM 745 N N . MET A 1 96 ? 0.306 13.033 13.978 1.00 96.50 96 MET A N 1
ATOM 746 C CA . MET A 1 96 ? -0.143 13.078 15.362 1.00 96.50 96 MET A CA 1
ATOM 747 C C . MET A 1 96 ? 0.971 13.595 16.277 1.00 96.50 96 MET A C 1
ATOM 749 O O . MET A 1 96 ? 2.157 13.511 15.973 1.00 96.50 96 MET A O 1
ATOM 753 N N . VAL A 1 97 ? 0.580 14.105 17.437 1.00 97.12 97 VAL A N 1
ATOM 754 C CA . VAL A 1 97 ? 1.447 14.516 18.539 1.00 97.12 97 VAL A CA 1
ATOM 755 C C . VAL A 1 97 ? 1.164 13.611 19.730 1.00 97.12 97 VAL A C 1
ATOM 757 O O . VAL A 1 97 ? 0.017 13.236 19.979 1.00 97.12 97 VAL A O 1
ATOM 760 N N . VAL A 1 98 ? 2.224 13.258 20.453 1.00 97.56 98 VAL A N 1
ATOM 761 C CA . VAL A 1 98 ? 2.144 12.427 21.654 1.00 97.56 98 VAL A CA 1
ATOM 762 C C . VAL A 1 98 ? 1.821 13.299 22.864 1.00 97.56 98 VAL A C 1
ATOM 764 O O . VAL A 1 98 ? 2.574 14.217 23.188 1.00 97.56 98 VAL A O 1
ATOM 767 N N . GLU A 1 99 ? 0.737 12.977 23.559 1.00 95.81 99 GLU A N 1
ATOM 768 C CA . GLU A 1 99 ? 0.373 13.560 24.850 1.00 95.81 99 GLU A CA 1
ATOM 769 C C . GLU A 1 99 ? 0.551 12.519 25.954 1.00 95.81 99 GLU A C 1
ATOM 771 O O . GLU A 1 99 ? 0.242 11.344 25.764 1.00 95.81 99 GLU A O 1
ATOM 776 N N . LYS A 1 100 ? 1.069 12.940 27.113 1.00 95.12 100 LYS A N 1
ATOM 777 C CA . LYS A 1 100 ? 1.251 12.058 28.271 1.00 95.12 100 LYS A CA 1
ATOM 778 C C . LYS A 1 100 ? 0.352 12.504 29.404 1.00 95.12 100 LYS A C 1
ATOM 780 O O . LYS A 1 100 ? 0.439 13.650 29.846 1.00 95.12 100 LYS A O 1
ATOM 785 N N . HIS A 1 101 ? -0.439 11.585 29.935 1.00 93.44 101 HIS A N 1
ATOM 786 C CA . HIS A 1 101 ? -1.254 11.821 31.120 1.00 93.44 101 HIS A CA 1
ATOM 787 C C . HIS A 1 101 ? -1.105 10.673 32.115 1.00 93.44 101 HIS A C 1
ATOM 789 O O . HIS A 1 101 ? -0.592 9.595 31.805 1.00 93.44 101 HIS A O 1
ATOM 795 N N . ARG A 1 102 ? -1.488 10.939 33.363 1.00 93.06 102 ARG A N 1
ATOM 796 C CA . ARG A 1 102 ? -1.350 9.988 34.463 1.00 93.06 102 ARG A CA 1
ATOM 797 C C . ARG A 1 102 ? -2.696 9.334 34.740 1.00 93.06 102 ARG A C 1
ATOM 799 O O . ARG A 1 102 ? -3.645 10.012 35.119 1.00 93.06 102 ARG A O 1
ATOM 806 N N . GLU A 1 103 ? -2.745 8.020 34.598 1.00 92.81 103 GLU A N 1
ATOM 807 C CA . GLU A 1 103 ? -3.884 7.187 34.972 1.00 92.81 103 GLU A CA 1
ATOM 808 C C . GLU A 1 103 ? -3.574 6.385 36.242 1.00 92.81 103 GLU A C 1
ATOM 810 O O . GLU A 1 103 ? -2.436 6.332 36.718 1.00 92.81 103 GLU A O 1
ATOM 815 N N . SER A 1 104 ? -4.583 5.708 36.796 1.00 91.31 104 SER A N 1
ATOM 816 C CA . SER A 1 104 ? -4.435 4.869 37.995 1.00 91.31 104 SER A CA 1
ATOM 817 C C . SER A 1 104 ? -3.389 3.759 37.832 1.00 91.31 104 SER A C 1
ATOM 819 O O . SER A 1 104 ? -2.792 3.332 38.816 1.00 91.31 104 SER A O 1
ATOM 821 N N . ARG A 1 105 ? -3.162 3.292 36.596 1.00 86.75 105 ARG A N 1
ATOM 822 C CA . ARG A 1 105 ? -2.203 2.225 36.264 1.00 86.75 105 ARG A CA 1
ATOM 823 C C . ARG A 1 105 ? -0.808 2.735 35.879 1.00 86.75 105 ARG A C 1
ATOM 825 O O . ARG A 1 105 ? 0.077 1.915 35.658 1.00 86.75 105 ARG A O 1
ATOM 832 N N . GLY A 1 106 ? -0.596 4.052 35.811 1.00 91.75 106 GLY A N 1
ATOM 833 C CA . GLY A 1 106 ? 0.689 4.654 35.451 1.00 91.75 106 GLY A CA 1
ATOM 834 C C . GLY A 1 106 ? 0.575 5.761 34.405 1.00 91.75 106 GLY A C 1
ATOM 835 O O . GLY A 1 106 ? -0.494 6.323 34.178 1.00 91.75 106 GLY A O 1
ATOM 836 N N . TRP A 1 107 ? 1.708 6.097 33.790 1.00 91.81 107 TRP A N 1
ATOM 837 C CA . TRP A 1 107 ? 1.760 7.039 32.674 1.00 91.81 107 TRP A CA 1
ATOM 838 C C . TRP A 1 107 ? 1.240 6.376 31.404 1.00 91.81 107 TRP A C 1
ATOM 840 O O . TRP A 1 107 ? 1.651 5.261 31.082 1.00 91.81 107 TRP A O 1
ATOM 850 N N . VAL A 1 108 ? 0.362 7.077 30.695 1.00 94.75 108 VAL A N 1
ATOM 851 C CA . VAL A 1 108 ? -0.192 6.642 29.417 1.00 94.75 108 VAL A CA 1
ATOM 852 C C . VAL A 1 108 ? 0.108 7.700 28.370 1.00 94.75 108 VAL A C 1
ATOM 854 O O . VAL A 1 108 ? -0.022 8.898 28.624 1.00 94.75 108 VAL A O 1
ATOM 857 N N . GLU A 1 109 ? 0.539 7.243 27.200 1.00 95.81 109 GLU A N 1
ATOM 858 C CA . GLU A 1 109 ? 0.761 8.085 26.032 1.00 95.81 109 GLU A CA 1
ATOM 859 C C . GLU A 1 109 ? -0.414 7.941 25.058 1.00 95.81 109 GLU A C 1
ATOM 861 O O . GLU A 1 109 ? -0.783 6.832 24.667 1.00 95.81 109 GLU A O 1
ATOM 866 N N . THR A 1 110 ? -1.008 9.063 24.657 1.00 95.06 110 THR A N 1
ATOM 867 C CA . THR A 1 110 ? -2.091 9.123 23.667 1.00 95.06 110 THR A CA 1
ATOM 868 C C . THR A 1 110 ? -1.707 9.978 22.472 1.00 95.06 110 THR A C 1
ATOM 870 O O . THR A 1 110 ? -0.750 10.750 22.511 1.00 95.06 110 THR A O 1
ATOM 873 N N . LEU A 1 111 ? -2.436 9.789 21.372 1.00 95.69 111 LEU A N 1
ATOM 874 C CA . LEU A 1 111 ? -2.194 10.477 20.113 1.00 95.69 111 LEU A CA 1
ATOM 875 C C . LEU A 1 111 ? -3.282 11.516 19.873 1.00 95.69 111 LEU A C 1
ATOM 877 O O . LEU A 1 111 ? -4.469 11.194 19.848 1.00 95.69 111 LEU A O 1
ATOM 881 N N . ARG A 1 112 ? -2.857 12.749 19.621 1.00 95.44 112 ARG A N 1
ATOM 882 C CA . ARG A 1 112 ? -3.716 13.869 19.238 1.00 95.44 112 ARG A CA 1
ATOM 883 C C . ARG A 1 112 ? -3.324 14.360 17.840 1.00 95.44 112 ARG A C 1
ATOM 885 O O . ARG A 1 112 ? -2.133 14.417 17.558 1.00 95.44 112 ARG A O 1
ATOM 892 N N . PRO A 1 113 ? -4.262 14.780 16.975 1.00 96.19 113 PRO A N 1
ATOM 893 C CA . PRO A 1 113 ? -3.915 15.395 15.694 1.00 96.19 113 PRO A CA 1
ATOM 894 C C . PRO A 1 113 ? -3.004 16.612 15.873 1.00 96.19 113 PRO A C 1
ATOM 896 O O . PRO A 1 113 ? -3.298 17.503 16.676 1.00 96.19 113 PRO A O 1
ATOM 899 N N . ARG A 1 114 ? -1.913 16.679 15.104 1.00 95.06 114 ARG A N 1
ATOM 900 C CA . ARG A 1 114 ? -0.973 17.809 15.156 1.00 95.06 114 ARG A CA 1
ATOM 901 C C . ARG A 1 114 ? -1.613 19.120 14.721 1.00 95.06 114 ARG A C 1
ATOM 903 O O . ARG A 1 114 ? -1.338 20.178 15.283 1.00 95.06 114 ARG A O 1
ATOM 910 N N . TYR A 1 115 ? -2.488 19.029 13.729 1.00 94.12 115 TYR A N 1
ATOM 911 C CA . TYR A 1 115 ? -3.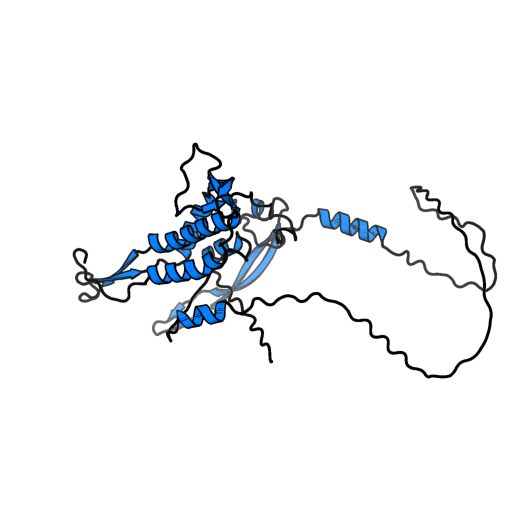151 20.154 13.098 1.00 94.12 115 TYR A CA 1
ATOM 912 C C . TYR A 1 115 ? -4.661 20.049 13.319 1.00 94.12 115 TYR A C 1
ATOM 914 O O . TYR A 1 115 ? -5.318 19.164 12.782 1.00 94.12 115 TYR A O 1
ATOM 922 N N . THR A 1 116 ? -5.222 20.959 14.114 1.00 91.38 116 THR A N 1
ATOM 923 C CA . THR A 1 116 ? -6.643 20.936 14.514 1.00 91.38 116 THR A CA 1
ATOM 924 C C . THR A 1 116 ? -7.596 21.553 13.495 1.00 91.38 116 THR A C 1
ATOM 926 O O . THR A 1 116 ? -8.807 21.431 13.638 1.00 91.38 116 THR A O 1
ATOM 929 N N . TYR A 1 117 ? -7.065 22.251 12.493 1.00 92.75 117 TYR A N 1
ATOM 930 C CA . TYR A 1 117 ? -7.837 22.895 11.428 1.00 92.75 117 TYR A CA 1
ATOM 931 C C . TYR A 1 117 ? -8.168 21.940 10.271 1.00 92.75 117 TYR A C 1
ATOM 933 O O . TYR A 1 117 ? -9.033 22.245 9.452 1.00 92.75 117 TYR A O 1
ATOM 941 N N . PHE A 1 118 ? -7.504 20.783 10.206 1.00 92.88 118 PHE A N 1
ATOM 942 C CA . PHE A 1 118 ? -7.850 19.711 9.279 1.00 92.88 118 PHE A CA 1
ATOM 943 C C . PHE A 1 118 ? -8.870 18.751 9.896 1.00 92.88 118 PHE A C 1
ATOM 945 O O . PHE A 1 118 ? -9.121 18.754 11.101 1.00 92.88 118 PHE A O 1
ATOM 952 N N . LYS A 1 119 ? -9.474 17.917 9.044 1.00 92.38 119 LYS A N 1
ATOM 953 C CA . LYS A 1 119 ? -10.401 16.874 9.490 1.00 92.38 119 LYS A CA 1
ATOM 954 C C . LYS A 1 119 ? -9.675 15.897 10.415 1.00 92.38 119 LYS A C 1
ATOM 956 O O . LYS A 1 119 ? -8.571 15.458 10.108 1.00 92.38 119 LYS A O 1
ATOM 961 N N . VAL A 1 120 ? -10.322 15.561 11.528 1.00 94.38 120 VAL A N 1
ATOM 962 C CA . VAL A 1 120 ? -9.822 14.564 12.482 1.00 94.38 120 VAL A CA 1
ATOM 963 C C . VAL A 1 120 ? -9.786 13.191 11.794 1.00 94.38 120 VAL A C 1
ATOM 965 O O . VAL A 1 120 ? -10.767 12.850 11.124 1.00 94.38 120 VAL A O 1
ATOM 968 N N . PRO A 1 121 ? -8.694 12.414 11.936 1.00 95.69 121 PRO A N 1
ATOM 969 C CA . PRO A 1 121 ? -8.590 11.088 11.339 1.00 95.69 121 PRO A CA 1
ATOM 970 C C . PRO A 1 121 ? -9.661 10.145 11.893 1.00 95.69 121 PRO A C 1
ATOM 972 O O . PRO A 1 121 ? -9.942 10.124 13.092 1.00 95.69 121 PRO A O 1
ATOM 975 N N . THR A 1 122 ? -10.262 9.368 10.998 1.00 96.50 122 THR A N 1
ATOM 976 C CA . THR A 1 122 ? -11.239 8.323 11.317 1.00 96.50 122 THR A CA 1
ATOM 977 C C . THR A 1 122 ? -10.547 6.983 11.557 1.00 96.50 122 THR A C 1
ATOM 979 O O . THR A 1 122 ? -9.366 6.825 11.273 1.00 96.50 122 THR A O 1
ATOM 982 N N . GLU A 1 123 ? -11.289 5.967 12.001 1.00 93.94 123 GLU A N 1
ATOM 983 C CA . GLU A 1 123 ? -10.780 4.590 12.158 1.00 93.94 123 GLU A CA 1
ATOM 984 C C . GLU A 1 123 ? -10.333 3.930 10.839 1.00 93.94 123 GLU A C 1
ATOM 986 O O . GLU A 1 123 ? -9.779 2.838 10.860 1.00 93.94 123 GLU A O 1
ATOM 991 N N . ARG A 1 124 ? -10.595 4.558 9.682 1.00 94.56 124 ARG A N 1
ATOM 992 C CA . ARG A 1 124 ? -10.183 4.084 8.347 1.00 94.56 124 ARG A CA 1
ATOM 993 C C . ARG A 1 124 ? -8.972 4.831 7.793 1.00 94.56 124 ARG A C 1
ATOM 995 O O . ARG A 1 124 ? -8.551 4.548 6.670 1.00 94.56 124 ARG A O 1
ATOM 1002 N N . ASP A 1 125 ? -8.482 5.827 8.518 1.00 95.69 125 ASP A N 1
ATOM 1003 C CA . ASP A 1 125 ? -7.334 6.630 8.120 1.00 95.69 125 ASP A CA 1
ATOM 1004 C C . ASP A 1 125 ? -6.063 6.087 8.776 1.00 95.69 125 ASP A C 1
ATOM 1006 O O . ASP A 1 125 ? -6.115 5.369 9.770 1.00 95.69 125 ASP A O 1
ATOM 1010 N N . LEU A 1 126 ? -4.907 6.388 8.185 1.00 96.44 126 LEU A N 1
ATOM 1011 C CA . LEU A 1 126 ? -3.618 6.025 8.767 1.00 96.44 126 LEU A CA 1
ATOM 1012 C C . LEU A 1 126 ? -3.054 7.205 9.550 1.00 96.44 126 LEU A C 1
ATOM 1014 O O . LEU A 1 126 ? -3.191 8.361 9.140 1.00 96.44 126 LEU A O 1
ATOM 1018 N N . VAL A 1 127 ? -2.382 6.905 10.659 1.00 96.88 127 VAL A N 1
ATOM 1019 C CA . VAL A 1 127 ? -1.763 7.903 11.535 1.00 96.88 127 VAL A CA 1
ATOM 1020 C C . VAL A 1 127 ? -0.289 7.599 11.778 1.00 96.88 127 VAL A C 1
ATOM 1022 O O . VAL A 1 127 ? 0.123 6.438 11.849 1.00 96.88 127 VAL A O 1
ATOM 1025 N N . TYR A 1 128 ? 0.509 8.653 11.932 1.00 97.06 128 TYR A N 1
ATOM 1026 C CA . TYR A 1 128 ? 1.923 8.573 12.303 1.00 97.06 128 TYR A CA 1
ATOM 1027 C C . TYR A 1 128 ? 2.307 9.758 13.193 1.00 97.06 128 TYR A C 1
ATOM 1029 O O . TYR A 1 128 ? 1.662 10.797 13.139 1.00 97.06 128 TYR A O 1
ATOM 1037 N N . TYR A 1 129 ? 3.347 9.627 14.017 1.00 96.38 129 TYR A N 1
ATOM 1038 C CA . TYR A 1 129 ? 3.828 10.725 14.877 1.00 96.38 129 TYR A CA 1
ATOM 1039 C C . TYR A 1 129 ? 5.337 11.007 14.735 1.00 96.38 129 TYR A C 1
ATOM 1041 O O . TYR A 1 129 ? 5.835 12.008 15.244 1.00 96.38 129 TYR A O 1
ATOM 1049 N N . GLU A 1 130 ? 6.076 10.140 14.036 1.00 93.19 130 GLU A N 1
ATOM 1050 C CA . GLU A 1 130 ? 7.505 10.290 13.735 1.00 93.19 130 GLU A CA 1
ATOM 1051 C C . GLU A 1 130 ? 7.691 10.525 12.232 1.00 93.19 130 GLU A C 1
ATOM 1053 O O . GLU A 1 130 ? 7.149 9.784 11.409 1.00 93.19 130 GLU A O 1
ATOM 1058 N N . ALA A 1 131 ? 8.478 11.537 11.864 1.00 92.69 131 ALA A N 1
ATOM 1059 C CA . ALA A 1 131 ? 8.817 11.784 10.468 1.00 92.69 131 ALA A CA 1
ATOM 1060 C C . ALA A 1 131 ? 9.625 10.613 9.884 1.00 92.69 131 ALA A C 1
ATOM 1062 O O . ALA A 1 131 ? 10.497 10.042 10.542 1.00 92.69 131 ALA A O 1
ATOM 1063 N N . SER A 1 132 ? 9.352 10.274 8.623 1.00 90.75 132 SER A N 1
ATOM 1064 C CA . SER A 1 132 ? 10.109 9.230 7.931 1.00 90.75 132 SER A CA 1
ATOM 1065 C C . SER A 1 132 ? 11.567 9.659 7.729 1.00 90.75 132 SER A C 1
ATOM 1067 O O . SER A 1 132 ? 11.813 10.800 7.326 1.00 90.75 132 SER A O 1
ATOM 1069 N N . PRO A 1 133 ? 12.546 8.769 7.971 1.00 91.00 133 PRO A N 1
ATOM 1070 C CA . PRO A 1 133 ? 13.943 9.074 7.707 1.00 91.00 133 PRO A CA 1
ATOM 1071 C C . PRO A 1 133 ? 14.204 9.191 6.201 1.00 91.00 133 PRO A C 1
ATOM 1073 O O . PRO A 1 133 ? 13.409 8.762 5.363 1.00 91.00 133 PRO A O 1
ATOM 1076 N N . ASN A 1 134 ? 15.369 9.729 5.847 1.00 88.38 134 ASN A N 1
ATOM 1077 C CA . ASN A 1 134 ? 15.830 9.707 4.466 1.00 88.38 134 ASN A CA 1
ATOM 1078 C C . ASN A 1 134 ? 16.292 8.282 4.084 1.00 88.38 134 ASN A C 1
ATOM 1080 O O . ASN A 1 134 ? 17.182 7.724 4.724 1.00 88.38 134 ASN A O 1
ATOM 1084 N N . PHE A 1 135 ? 15.696 7.708 3.033 1.00 90.06 135 PHE A N 1
ATOM 1085 C CA . PHE A 1 135 ? 15.990 6.353 2.538 1.00 90.06 135 PHE A CA 1
ATOM 1086 C C . PHE A 1 135 ? 16.977 6.309 1.357 1.00 90.06 135 PHE A C 1
ATOM 1088 O O . PHE A 1 135 ? 17.206 5.243 0.788 1.00 90.06 135 PHE A O 1
ATOM 1095 N N . CYS A 1 136 ? 17.541 7.447 0.944 1.00 90.00 136 CYS A N 1
ATOM 1096 C CA . CYS A 1 136 ? 18.446 7.538 -0.203 1.00 90.00 136 CYS A CA 1
ATOM 1097 C C . CYS A 1 136 ? 19.775 6.824 0.040 1.00 90.00 136 CYS A C 1
ATOM 1099 O O . CYS A 1 136 ? 20.253 6.097 -0.837 1.00 90.00 136 CYS A O 1
ATOM 1101 N N . GLU A 1 137 ? 20.358 7.040 1.218 1.00 90.25 137 GLU A N 1
ATOM 1102 C CA . GLU A 1 137 ? 21.641 6.476 1.627 1.00 90.25 137 GLU A CA 1
ATOM 1103 C C . GLU A 1 137 ? 21.437 5.288 2.579 1.00 90.25 137 GLU A C 1
ATOM 1105 O O . GLU A 1 137 ? 20.416 5.209 3.277 1.00 90.25 137 GLU A O 1
ATOM 1110 N N . PRO A 1 138 ? 22.387 4.338 2.605 1.00 89.00 138 PRO A N 1
ATOM 1111 C CA . PRO A 1 138 ? 22.348 3.240 3.555 1.00 89.00 138 PRO A CA 1
ATOM 1112 C C . PRO A 1 138 ? 22.512 3.768 4.984 1.00 89.00 138 PRO A C 1
ATOM 1114 O O . PRO A 1 138 ? 23.457 4.495 5.283 1.00 89.00 138 PRO A O 1
ATOM 1117 N N . ASN A 1 139 ? 21.608 3.367 5.873 1.00 87.06 139 ASN A N 1
ATOM 1118 C CA . ASN A 1 139 ? 21.679 3.654 7.298 1.00 87.06 139 ASN A CA 1
ATOM 1119 C C . ASN A 1 139 ? 21.346 2.378 8.103 1.00 87.06 139 ASN A C 1
ATOM 1121 O O . ASN A 1 139 ? 20.178 1.979 8.151 1.00 87.06 139 ASN A O 1
ATOM 1125 N N . PRO A 1 140 ? 22.345 1.745 8.750 1.00 90.25 140 PRO A N 1
ATOM 1126 C CA . PRO A 1 140 ? 22.140 0.558 9.580 1.00 90.25 140 PRO A CA 1
ATOM 1127 C C . PRO A 1 140 ? 21.215 0.783 10.782 1.00 90.25 140 PRO A C 1
ATOM 1129 O O . PRO A 1 140 ? 20.524 -0.149 11.180 1.00 90.25 140 PRO A O 1
ATOM 1132 N N . GLU A 1 141 ? 21.161 1.996 11.341 1.00 89.75 141 GLU A N 1
ATOM 1133 C CA . GLU A 1 141 ? 20.344 2.304 12.526 1.00 89.75 141 GLU A CA 1
ATOM 1134 C C . GLU A 1 141 ? 18.846 2.232 12.222 1.00 89.75 141 GLU A C 1
ATOM 1136 O O . GLU A 1 141 ? 18.058 1.739 13.025 1.00 89.75 141 GLU A O 1
ATOM 1141 N N . THR A 1 142 ? 18.446 2.691 11.034 1.00 83.69 142 THR A N 1
ATOM 1142 C CA . THR A 1 142 ? 17.053 2.624 10.567 1.00 83.69 142 THR A CA 1
ATOM 1143 C C . THR A 1 142 ? 16.748 1.342 9.790 1.00 83.69 142 THR A C 1
ATOM 1145 O O . THR A 1 142 ? 15.593 1.104 9.434 1.00 83.69 142 THR A O 1
ATOM 1148 N N . GLY A 1 143 ? 17.766 0.523 9.497 1.00 86.38 143 GLY A N 1
ATOM 1149 C CA . GLY A 1 143 ? 17.659 -0.648 8.624 1.00 86.38 143 GLY A CA 1
ATOM 1150 C C . GLY A 1 143 ? 17.490 -0.303 7.138 1.00 86.38 143 GLY A C 1
ATOM 1151 O O . GLY A 1 143 ? 17.017 -1.132 6.360 1.00 86.38 143 GLY A O 1
ATOM 1152 N N . SER A 1 144 ? 17.840 0.919 6.726 1.00 85.19 144 SER A N 1
ATOM 1153 C CA . SER A 1 144 ? 17.782 1.350 5.327 1.00 85.19 144 SER A CA 1
ATOM 1154 C C . SER A 1 144 ? 19.008 0.860 4.554 1.00 85.19 144 SER A C 1
ATOM 1156 O O . SER A 1 144 ? 20.141 1.156 4.925 1.00 85.19 144 SER A O 1
ATOM 1158 N N . PHE A 1 145 ? 18.800 0.174 3.428 1.00 89.38 145 PHE A N 1
ATOM 1159 C CA . PHE A 1 145 ? 19.880 -0.223 2.509 1.00 89.38 145 PHE A CA 1
ATOM 1160 C C . PHE A 1 145 ? 20.273 0.880 1.509 1.00 89.38 145 PHE A C 1
ATOM 1162 O O . PHE A 1 145 ? 21.247 0.726 0.772 1.00 89.38 145 PHE A O 1
ATOM 1169 N N . GLY A 1 146 ? 19.535 1.994 1.476 1.00 90.94 146 GLY A N 1
ATOM 1170 C CA . GLY A 1 146 ? 19.677 3.027 0.453 1.00 90.94 146 GLY A CA 1
ATOM 1171 C C . GLY A 1 146 ? 19.003 2.658 -0.873 1.00 90.94 146 GLY A C 1
ATOM 1172 O O . GLY A 1 146 ? 18.370 1.608 -1.014 1.00 90.94 146 GLY A O 1
ATOM 1173 N N . THR A 1 147 ? 19.145 3.528 -1.876 1.00 92.12 147 THR A N 1
ATOM 1174 C CA . THR A 1 147 ? 18.555 3.315 -3.212 1.00 92.12 147 THR A CA 1
ATOM 1175 C C . THR A 1 147 ? 19.553 2.903 -4.291 1.00 92.12 147 THR A C 1
ATOM 1177 O O . THR A 1 147 ? 19.197 2.848 -5.466 1.00 92.12 147 THR A O 1
ATOM 1180 N N . ARG A 1 148 ? 20.798 2.584 -3.919 1.00 91.81 148 ARG A N 1
ATOM 1181 C CA . ARG A 1 148 ? 21.822 2.104 -4.859 1.00 91.81 148 ARG A CA 1
ATOM 1182 C C . ARG A 1 148 ? 21.367 0.815 -5.554 1.00 91.81 148 ARG A C 1
ATOM 1184 O O . ARG A 1 148 ? 20.718 -0.022 -4.936 1.00 91.81 148 ARG A O 1
ATOM 1191 N N . ASP A 1 149 ? 21.701 0.677 -6.836 1.00 91.75 149 ASP A N 1
ATOM 1192 C CA . ASP A 1 149 ? 21.450 -0.516 -7.659 1.00 91.75 149 ASP A CA 1
ATOM 1193 C C . ASP A 1 149 ? 19.962 -0.873 -7.858 1.00 91.75 149 ASP A C 1
ATOM 1195 O O . ASP A 1 149 ? 19.636 -1.875 -8.497 1.00 91.75 149 ASP A O 1
ATOM 1199 N N . ARG A 1 150 ? 19.035 -0.028 -7.385 1.00 92.19 150 ARG A N 1
ATOM 1200 C CA . ARG A 1 150 ? 17.602 -0.178 -7.653 1.00 92.19 150 ARG A CA 1
ATOM 1201 C C . ARG A 1 150 ? 17.302 0.147 -9.110 1.00 92.19 150 ARG A C 1
ATOM 1203 O O . ARG A 1 150 ? 17.829 1.120 -9.649 1.00 92.19 150 ARG A O 1
ATOM 1210 N N . THR A 1 151 ? 16.439 -0.660 -9.722 1.00 93.44 151 THR A N 1
ATOM 1211 C CA . THR A 1 151 ? 15.945 -0.406 -11.081 1.00 93.44 151 THR A CA 1
ATOM 1212 C C . THR A 1 151 ? 15.009 0.795 -11.060 1.00 93.44 151 THR A C 1
ATOM 1214 O O . THR A 1 151 ? 14.145 0.873 -10.187 1.00 93.44 151 THR A O 1
ATOM 1217 N N . CYS A 1 152 ? 15.197 1.718 -11.997 1.00 94.12 152 CYS A N 1
ATOM 1218 C CA . CYS A 1 152 ? 14.418 2.945 -12.110 1.00 94.12 152 CYS A CA 1
ATOM 1219 C C . CYS A 1 152 ? 13.839 3.108 -13.517 1.00 94.12 152 CYS A C 1
ATOM 1221 O O . CYS A 1 152 ? 14.348 2.538 -14.485 1.00 94.12 152 CYS A O 1
ATOM 1223 N N . ASN A 1 153 ? 12.767 3.889 -13.617 1.00 93.88 153 ASN A N 1
ATOM 1224 C CA . ASN A 1 153 ? 12.089 4.196 -14.865 1.00 93.88 153 ASN A CA 1
ATOM 1225 C C . ASN A 1 153 ? 12.523 5.581 -15.368 1.00 93.88 153 ASN A C 1
ATOM 1227 O O . ASN A 1 153 ? 12.314 6.578 -14.687 1.00 93.88 153 ASN A O 1
ATOM 1231 N N . VAL A 1 154 ? 13.128 5.662 -16.555 1.00 93.56 154 VAL A N 1
ATOM 1232 C CA . VAL A 1 154 ? 13.608 6.945 -17.114 1.00 93.56 154 VAL A CA 1
ATOM 1233 C C . VAL A 1 154 ? 12.456 7.793 -17.652 1.00 93.56 154 VAL A C 1
ATOM 1235 O O . VAL A 1 154 ? 12.545 9.014 -17.666 1.00 93.56 154 VAL A O 1
ATOM 1238 N N . SER A 1 155 ? 11.357 7.162 -18.071 1.00 93.19 155 SER A N 1
ATOM 1239 C CA . SER A 1 155 ? 10.195 7.867 -18.619 1.00 93.19 155 SER A CA 1
ATOM 1240 C C . SER A 1 155 ? 9.257 8.418 -17.542 1.00 93.19 155 SER A C 1
ATOM 1242 O O . SER A 1 155 ? 8.382 9.219 -17.860 1.00 93.19 155 SER A O 1
ATOM 1244 N N . SER A 1 156 ? 9.399 7.981 -16.287 1.00 92.31 156 SER A N 1
ATOM 1245 C CA . SER A 1 156 ? 8.571 8.459 -15.178 1.00 92.31 156 SER A CA 1
ATOM 1246 C C . SER A 1 156 ? 9.242 9.625 -14.458 1.00 92.31 156 SER A C 1
ATOM 1248 O O . SER A 1 156 ? 10.421 9.562 -14.120 1.00 92.31 156 SER A O 1
ATOM 1250 N N . HIS A 1 157 ? 8.459 10.657 -14.146 1.00 89.06 157 HIS A N 1
ATOM 1251 C CA . HIS A 1 157 ? 8.845 11.737 -13.228 1.00 89.06 157 HIS A CA 1
ATOM 1252 C C . HIS A 1 157 ? 8.349 11.491 -11.789 1.00 89.06 157 HIS A C 1
ATOM 1254 O O . HIS A 1 157 ? 8.456 12.369 -10.935 1.00 89.06 157 HIS A O 1
ATOM 1260 N N . GLY A 1 158 ? 7.759 10.320 -11.522 1.00 86.44 158 GLY A N 1
ATOM 1261 C CA . GLY A 1 158 ? 7.255 9.925 -10.210 1.00 86.44 158 GLY A CA 1
ATOM 1262 C C . GLY A 1 158 ? 8.330 9.337 -9.292 1.00 86.44 158 GLY A C 1
ATOM 1263 O O . GLY A 1 158 ? 9.529 9.464 -9.522 1.00 86.44 158 GLY A O 1
ATOM 1264 N N . ILE A 1 159 ? 7.889 8.643 -8.240 1.00 85.94 159 ILE A N 1
ATOM 1265 C CA . ILE A 1 159 ? 8.770 7.992 -7.250 1.00 85.94 159 ILE A CA 1
ATOM 1266 C C . ILE A 1 159 ? 9.546 6.815 -7.868 1.00 85.94 159 ILE A C 1
ATOM 1268 O O . ILE A 1 159 ? 10.642 6.495 -7.417 1.00 85.94 159 ILE A O 1
ATOM 1272 N N . ASP A 1 160 ? 8.996 6.172 -8.900 1.00 87.88 160 ASP A N 1
ATOM 1273 C CA . ASP A 1 160 ? 9.677 5.155 -9.712 1.00 87.88 160 ASP A CA 1
ATOM 1274 C C . ASP A 1 160 ? 10.659 5.763 -10.732 1.00 87.88 160 ASP A C 1
ATOM 1276 O O . ASP A 1 160 ? 11.477 5.043 -11.313 1.00 87.88 160 ASP A O 1
ATOM 1280 N N . GLY A 1 161 ? 10.593 7.083 -10.920 1.00 93.56 161 GLY A N 1
ATOM 1281 C CA . GLY A 1 161 ? 11.454 7.863 -11.793 1.00 93.56 161 GLY A CA 1
ATOM 1282 C C . GLY A 1 161 ? 12.911 7.844 -11.350 1.00 93.56 161 GLY A C 1
ATOM 1283 O O . GLY A 1 161 ? 13.207 7.913 -10.157 1.00 93.56 161 GLY A O 1
ATOM 1284 N N . CYS A 1 162 ? 13.846 7.785 -12.298 1.00 93.62 162 CYS A N 1
ATOM 1285 C CA . CYS A 1 162 ? 15.274 7.759 -11.969 1.00 93.62 162 CYS A CA 1
ATOM 1286 C C . CYS A 1 162 ? 15.754 9.008 -11.204 1.00 93.62 162 CYS A C 1
ATOM 1288 O O . CYS A 1 162 ? 16.646 8.889 -10.366 1.00 93.62 162 CYS A O 1
ATOM 1290 N N . ASP A 1 163 ? 15.146 10.176 -11.419 1.00 92.19 163 ASP A N 1
ATOM 1291 C CA . ASP A 1 163 ? 15.539 11.411 -10.728 1.00 92.19 163 ASP A CA 1
ATOM 1292 C C . ASP A 1 163 ? 15.236 11.353 -9.222 1.00 92.19 163 ASP A C 1
ATOM 1294 O O . ASP A 1 163 ? 16.120 11.611 -8.396 1.00 92.19 163 ASP A O 1
ATOM 1298 N N . LEU A 1 164 ? 14.010 10.952 -8.858 1.00 91.56 164 LEU A N 1
ATOM 1299 C CA . LEU A 1 164 ? 13.575 10.845 -7.463 1.00 91.56 164 LEU A CA 1
ATOM 1300 C C . LEU A 1 164 ? 14.111 9.571 -6.802 1.00 91.56 164 LEU A C 1
ATOM 1302 O O . LEU A 1 164 ? 14.656 9.639 -5.701 1.00 91.56 164 LEU A O 1
ATOM 1306 N N . LEU A 1 165 ? 14.014 8.414 -7.466 1.00 92.44 165 LEU A N 1
ATOM 1307 C CA . LEU A 1 165 ? 14.428 7.129 -6.894 1.00 92.44 165 LEU A CA 1
ATOM 1308 C C . LEU A 1 165 ? 15.932 7.090 -6.602 1.00 92.44 165 LEU A C 1
ATOM 1310 O O . LEU A 1 165 ? 16.361 6.541 -5.584 1.00 92.44 165 LEU A O 1
ATOM 1314 N N . CYS A 1 166 ? 16.736 7.691 -7.482 1.00 93.88 166 CYS A N 1
ATOM 1315 C CA . CYS A 1 166 ? 18.184 7.767 -7.323 1.00 93.88 166 CYS A CA 1
ATOM 1316 C C . CYS A 1 166 ? 18.640 9.031 -6.581 1.00 93.88 166 CYS A C 1
ATOM 1318 O O . CYS A 1 166 ? 19.846 9.250 -6.470 1.00 93.88 166 CYS A O 1
ATOM 1320 N N . CYS A 1 167 ? 17.708 9.845 -6.072 1.00 92.81 167 CYS A N 1
ATOM 1321 C CA . CYS A 1 167 ? 17.975 11.035 -5.266 1.00 92.81 167 CYS A CA 1
ATOM 1322 C C . CYS A 1 167 ? 18.967 12.013 -5.924 1.00 92.81 167 CYS A C 1
ATOM 1324 O O . CYS A 1 167 ? 19.880 12.517 -5.272 1.00 92.81 167 CYS A O 1
ATOM 1326 N N . GLY A 1 168 ? 18.850 12.217 -7.241 1.00 91.69 168 GLY A N 1
ATOM 1327 C CA . GLY A 1 168 ? 19.731 13.106 -8.009 1.00 91.69 168 GLY A CA 1
ATOM 1328 C C . GLY A 1 168 ? 21.156 12.590 -8.267 1.00 91.69 168 GLY A C 1
ATOM 1329 O O . GLY A 1 168 ? 21.955 13.294 -8.877 1.00 91.69 168 GLY A O 1
ATOM 1330 N N . ARG A 1 169 ? 21.505 11.356 -7.870 1.00 92.38 169 ARG A N 1
ATOM 1331 C CA . ARG A 1 169 ? 22.842 10.761 -8.121 1.00 92.38 169 ARG A CA 1
ATOM 1332 C C . ARG A 1 169 ? 23.050 10.285 -9.564 1.00 92.38 169 ARG A C 1
ATOM 1334 O O . ARG A 1 169 ? 24.146 9.860 -9.936 1.00 92.38 169 ARG A O 1
ATOM 1341 N N . G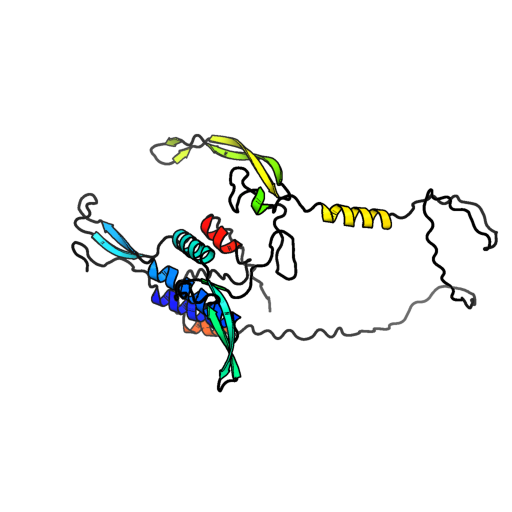LY A 1 170 ? 21.988 10.315 -10.365 1.00 93.25 170 GLY A N 1
ATOM 1342 C CA . GLY A 1 170 ? 21.927 9.721 -11.694 1.00 93.25 170 GLY A CA 1
ATOM 1343 C C . GLY A 1 170 ? 21.843 8.191 -11.669 1.00 93.25 170 GLY A C 1
ATOM 1344 O O . GLY A 1 170 ? 21.803 7.541 -10.620 1.00 93.25 170 GLY A O 1
ATOM 1345 N N . HIS A 1 171 ? 21.835 7.599 -12.860 1.00 95.38 171 HIS A N 1
ATOM 1346 C CA . HIS A 1 171 ? 21.665 6.162 -13.061 1.00 95.38 171 HIS A CA 1
ATOM 1347 C C . HIS A 1 171 ? 22.637 5.628 -14.123 1.00 95.38 171 HIS A C 1
ATOM 1349 O O . HIS A 1 171 ? 23.113 6.360 -14.992 1.00 95.38 171 HIS A O 1
ATOM 1355 N N . ASN A 1 172 ? 22.979 4.347 -14.018 1.00 94.44 172 ASN A N 1
ATOM 1356 C CA . ASN A 1 172 ? 23.668 3.586 -15.055 1.00 94.44 172 ASN A CA 1
ATOM 1357 C C . ASN A 1 172 ? 22.625 3.003 -16.013 1.00 94.44 172 ASN A C 1
ATOM 1359 O O . ASN A 1 172 ? 21.517 2.690 -15.585 1.00 94.44 172 ASN A O 1
ATOM 1363 N N . ALA A 1 173 ? 22.978 2.842 -17.285 1.00 94.38 173 ALA A N 1
ATOM 1364 C CA . ALA A 1 173 ? 22.164 2.142 -18.272 1.00 94.38 173 ALA A CA 1
ATOM 1365 C C . ALA A 1 173 ? 22.906 0.877 -18.710 1.00 94.38 173 ALA A C 1
ATOM 1367 O O . ALA A 1 173 ? 24.103 0.934 -18.996 1.00 94.38 173 ALA A O 1
ATOM 1368 N N . ARG A 1 174 ? 22.210 -0.259 -18.740 1.00 93.56 174 ARG A N 1
ATOM 1369 C CA . ARG A 1 174 ? 22.720 -1.504 -19.315 1.00 93.56 174 ARG A CA 1
ATOM 1370 C C . ARG A 1 174 ? 21.686 -2.086 -20.261 1.00 93.56 174 ARG A C 1
ATOM 1372 O O . ARG A 1 174 ? 20.506 -2.131 -19.932 1.00 93.56 174 ARG A O 1
ATOM 1379 N N . THR A 1 175 ? 22.140 -2.585 -21.394 1.00 94.62 175 THR A N 1
ATOM 1380 C CA . THR A 1 175 ? 21.267 -3.241 -22.359 1.00 94.62 175 THR A CA 1
ATOM 1381 C C . THR A 1 175 ? 21.230 -4.739 -22.061 1.00 94.62 175 THR A C 1
ATOM 1383 O O . THR A 1 175 ? 22.265 -5.401 -21.990 1.00 94.62 175 THR A O 1
ATOM 1386 N N . GLU A 1 176 ? 20.037 -5.284 -21.847 1.00 93.62 176 GLU A N 1
ATOM 1387 C CA . GLU A 1 176 ? 19.798 -6.673 -21.466 1.00 93.62 176 GLU A CA 1
ATOM 1388 C C . GLU A 1 176 ? 18.920 -7.358 -22.519 1.00 93.62 176 GLU A C 1
ATOM 1390 O O . GLU A 1 176 ? 17.820 -6.902 -22.835 1.00 93.62 176 GLU A O 1
ATOM 1395 N N . ARG A 1 177 ? 19.396 -8.476 -23.080 1.00 94.75 177 ARG A N 1
ATOM 1396 C CA . ARG A 1 177 ? 18.626 -9.270 -24.044 1.00 94.75 177 ARG A CA 1
ATOM 1397 C C . ARG A 1 177 ? 17.872 -10.381 -23.321 1.00 94.75 177 ARG A C 1
ATOM 1399 O O . ARG A 1 177 ? 18.494 -11.319 -22.825 1.00 94.75 177 ARG A O 1
ATOM 1406 N N . ARG A 1 178 ? 16.542 -10.313 -23.319 1.00 94.19 178 ARG A N 1
ATOM 1407 C CA . ARG A 1 178 ? 15.656 -11.312 -22.707 1.00 94.19 178 ARG A CA 1
ATOM 1408 C C . ARG A 1 178 ? 14.960 -12.135 -23.784 1.00 94.19 178 ARG A C 1
ATOM 1410 O O . ARG A 1 178 ? 14.562 -11.607 -24.821 1.00 94.19 178 ARG A O 1
ATOM 1417 N N . ARG A 1 179 ? 14.853 -13.445 -23.556 1.00 95.88 179 ARG A N 1
ATOM 1418 C CA . ARG A 1 179 ? 14.066 -14.341 -24.412 1.00 95.88 179 ARG A CA 1
ATOM 1419 C C . ARG A 1 179 ? 12.639 -14.371 -23.890 1.00 95.88 179 ARG A C 1
ATOM 1421 O O . ARG A 1 179 ? 12.431 -14.685 -22.723 1.00 95.88 179 ARG A O 1
ATOM 1428 N N . GLU A 1 180 ? 11.680 -14.065 -24.747 1.00 94.75 180 GLU A N 1
ATOM 1429 C CA . GLU A 1 180 ? 10.259 -14.114 -24.425 1.00 94.75 180 GLU A CA 1
ATOM 1430 C C . GLU A 1 180 ? 9.482 -14.870 -25.502 1.00 94.75 180 GLU A C 1
ATOM 1432 O O . GLU A 1 180 ? 9.925 -15.016 -26.645 1.00 94.75 180 GLU A O 1
ATOM 1437 N N . LYS A 1 181 ? 8.315 -15.390 -25.118 1.00 95.44 181 LYS A N 1
ATOM 1438 C CA . LYS A 1 181 ? 7.397 -16.019 -26.063 1.00 95.44 181 LYS A CA 1
ATOM 1439 C C . LYS A 1 181 ? 6.696 -14.924 -26.864 1.00 95.44 181 LYS A C 1
ATOM 1441 O O . LYS A 1 181 ? 6.113 -14.007 -26.296 1.00 95.44 181 LYS A O 1
ATOM 1446 N N . CYS A 1 182 ? 6.765 -15.025 -28.181 1.00 95.31 182 CYS A N 1
ATOM 1447 C CA . CYS A 1 182 ? 6.217 -14.061 -29.127 1.00 95.31 182 CYS A CA 1
ATOM 1448 C C . CYS A 1 182 ? 5.431 -14.791 -30.221 1.00 95.31 182 CYS A C 1
ATOM 1450 O O . CYS A 1 182 ? 5.539 -16.011 -30.364 1.00 95.31 182 CYS A O 1
ATOM 1452 N N . HIS A 1 183 ? 4.648 -14.037 -31.000 1.00 95.81 183 HIS A N 1
ATOM 1453 C CA . HIS A 1 183 ? 3.879 -14.567 -32.134 1.00 95.81 183 HIS A CA 1
ATOM 1454 C C . HIS A 1 183 ? 3.096 -15.840 -31.775 1.00 95.81 183 HIS A C 1
ATOM 1456 O O . HIS A 1 183 ? 3.141 -16.844 -32.480 1.00 95.81 183 HIS A O 1
ATOM 1462 N N . CYS A 1 184 ? 2.419 -15.801 -30.627 1.00 96.06 184 CYS A N 1
ATOM 1463 C CA . CYS A 1 184 ? 1.635 -16.917 -30.130 1.00 96.06 184 CYS A CA 1
ATOM 1464 C C . CYS A 1 184 ? 0.379 -17.108 -30.983 1.00 96.06 184 CYS A C 1
ATOM 1466 O O . CYS A 1 184 ? -0.455 -16.207 -31.069 1.00 96.06 184 CYS A O 1
ATOM 1468 N N . VAL A 1 185 ? 0.235 -18.289 -31.579 1.00 95.69 185 VAL A N 1
ATOM 1469 C CA . VAL A 1 185 ? -0.940 -18.695 -32.349 1.00 95.69 185 VAL A CA 1
ATOM 1470 C C . VAL A 1 185 ? -1.708 -19.741 -31.553 1.00 95.69 185 VAL A C 1
ATOM 1472 O O . VAL A 1 185 ? -1.151 -20.747 -31.103 1.00 95.69 185 VAL A O 1
ATOM 1475 N N . PHE A 1 186 ? -3.002 -19.494 -31.366 1.00 96.19 186 PHE A N 1
ATOM 1476 C CA . PHE A 1 186 ? -3.912 -20.478 -30.798 1.00 96.19 186 PHE A CA 1
ATOM 1477 C C . PHE A 1 186 ? -4.364 -21.440 -31.896 1.00 96.19 186 PHE A C 1
ATOM 1479 O O . PHE A 1 186 ? -4.977 -21.024 -32.879 1.00 96.19 186 PHE A O 1
ATOM 1486 N N . HIS A 1 187 ? -4.078 -22.726 -31.719 1.00 93.44 187 HIS A N 1
ATOM 1487 C CA . HIS A 1 187 ? -4.596 -23.771 -32.588 1.00 93.44 187 HIS A CA 1
ATOM 1488 C C . HIS A 1 187 ? -5.905 -24.286 -31.992 1.00 93.44 187 HIS A C 1
ATOM 1490 O O . HIS A 1 187 ? -5.925 -24.804 -30.871 1.00 93.44 187 HIS A O 1
ATOM 1496 N N . TRP A 1 188 ? -7.008 -24.115 -32.730 1.00 87.81 188 TRP A N 1
ATOM 1497 C CA . TRP A 1 188 ? -8.313 -24.615 -32.308 1.00 87.81 188 TRP A CA 1
ATOM 1498 C C . TRP A 1 188 ? -8.226 -26.142 -32.145 1.00 87.81 188 TRP A C 1
ATOM 1500 O O . TRP A 1 188 ? -7.992 -26.849 -33.123 1.00 87.81 188 TRP A O 1
ATOM 1510 N N . CYS A 1 189 ? -8.373 -26.598 -30.891 1.00 76.81 189 CYS A N 1
ATOM 1511 C CA . CYS A 1 189 ? -8.120 -27.944 -30.350 1.00 76.81 189 CYS A CA 1
ATOM 1512 C C . CYS A 1 189 ? -6.642 -28.297 -30.015 1.00 76.81 189 CYS A C 1
ATOM 1514 O O . CYS A 1 189 ? -6.000 -29.023 -30.766 1.00 76.81 189 CYS A O 1
ATOM 1516 N N . CYS A 1 190 ? -5.995 -27.923 -28.896 1.00 87.38 190 CYS A N 1
ATOM 1517 C CA . CYS A 1 190 ? -6.301 -27.105 -27.703 1.00 87.38 190 CYS A CA 1
ATOM 1518 C C . CYS A 1 190 ? -4.973 -26.549 -27.122 1.00 87.38 190 CYS A C 1
ATOM 1520 O O . CYS A 1 190 ? -4.708 -26.663 -25.924 1.00 87.38 190 CYS A O 1
ATOM 1522 N N . TYR A 1 191 ? -4.074 -26.030 -27.960 1.00 92.62 191 TYR A N 1
ATOM 1523 C CA . TYR A 1 191 ? -2.765 -25.562 -27.496 1.00 92.62 191 TYR A CA 1
ATOM 1524 C C . TYR A 1 191 ? -2.378 -24.230 -28.129 1.00 92.62 191 TYR A C 1
ATOM 1526 O O . TYR A 1 191 ? -2.811 -23.868 -29.225 1.00 92.62 191 TYR A O 1
ATOM 1534 N N . VAL A 1 192 ? -1.548 -23.488 -27.403 1.00 96.12 192 VAL A N 1
ATOM 1535 C CA . VAL A 1 192 ? -0.931 -22.254 -27.879 1.00 96.12 192 VAL A CA 1
ATOM 1536 C C . VAL A 1 192 ? 0.489 -22.592 -28.312 1.00 96.12 192 VAL A C 1
ATOM 1538 O O . VAL A 1 192 ? 1.273 -23.108 -27.518 1.00 96.12 192 VAL A O 1
ATOM 1541 N N . SER A 1 193 ? 0.817 -22.305 -29.568 1.00 96.00 193 SER A N 1
ATOM 1542 C CA . SER A 1 193 ? 2.181 -22.403 -30.083 1.00 96.00 193 SER A CA 1
ATOM 1543 C C . SER A 1 193 ? 2.784 -21.007 -30.147 1.00 96.00 193 SER A C 1
ATOM 1545 O O . SER A 1 193 ? 2.222 -20.126 -30.791 1.00 96.00 193 SER A O 1
ATOM 1547 N N . CYS A 1 194 ? 3.912 -20.789 -29.474 1.00 97.44 194 CYS A N 1
ATOM 1548 C CA . CYS A 1 194 ? 4.631 -19.516 -29.488 1.00 97.44 194 CYS A CA 1
ATOM 1549 C C . CYS A 1 194 ? 6.057 -19.724 -29.988 1.00 97.44 194 CYS A C 1
ATOM 1551 O O . CYS A 1 194 ? 6.715 -20.701 -29.626 1.00 97.44 194 CYS A O 1
ATOM 1553 N N . GLN A 1 195 ? 6.562 -18.756 -30.741 1.00 97.31 195 GLN A N 1
ATOM 1554 C CA . GLN A 1 195 ? 7.975 -18.682 -31.093 1.00 97.31 195 GLN A CA 1
ATOM 1555 C C . GLN A 1 195 ? 8.773 -18.070 -29.932 1.00 97.31 195 GLN A C 1
ATOM 1557 O O . GLN A 1 195 ? 8.215 -17.401 -29.059 1.00 97.31 195 GLN A O 1
ATOM 1562 N N . GLU A 1 196 ? 10.086 -18.300 -29.901 1.00 97.06 196 GLU A N 1
ATOM 1563 C CA . GLU A 1 196 ? 10.985 -17.612 -28.970 1.00 97.06 196 GLU A CA 1
ATOM 1564 C C . GLU A 1 196 ? 11.633 -16.416 -29.660 1.00 97.06 196 GLU A C 1
ATOM 1566 O O . GLU A 1 196 ? 12.439 -16.581 -30.574 1.00 97.06 196 GLU A O 1
ATOM 1571 N N . CYS A 1 197 ? 11.311 -15.212 -29.195 1.00 96.44 197 CYS A N 1
ATOM 1572 C CA . CYS A 1 197 ? 11.959 -13.989 -29.644 1.00 96.44 197 CYS A CA 1
ATOM 1573 C C . CYS A 1 197 ? 12.956 -13.515 -28.595 1.00 96.44 197 CYS A C 1
ATOM 1575 O O . CYS A 1 197 ? 12.700 -13.578 -27.394 1.00 96.44 197 CYS A O 1
ATOM 1577 N N . SER A 1 198 ? 14.083 -12.967 -29.043 1.00 95.81 198 SER A N 1
ATOM 1578 C CA . SER A 1 198 ? 14.965 -12.201 -28.170 1.00 95.81 198 SER A CA 1
ATOM 1579 C C . SER A 1 198 ? 14.639 -10.718 -28.295 1.00 95.81 198 SER A C 1
ATOM 1581 O O . SER A 1 198 ? 14.884 -10.133 -29.351 1.00 95.81 198 SER A O 1
ATOM 1583 N N . ARG A 1 199 ? 14.116 -10.111 -27.230 1.00 94.69 199 ARG A N 1
ATOM 1584 C CA . ARG A 1 199 ? 13.937 -8.662 -27.139 1.00 94.69 199 ARG A CA 1
ATOM 1585 C C . ARG A 1 199 ? 15.056 -8.036 -26.323 1.00 94.69 199 ARG A C 1
ATOM 1587 O O . ARG A 1 199 ? 15.597 -8.647 -25.402 1.00 94.69 199 ARG A O 1
ATOM 1594 N N . VAL A 1 200 ? 15.440 -6.834 -26.721 1.00 94.50 200 VAL A N 1
ATOM 1595 C CA . VAL A 1 200 ? 16.516 -6.064 -26.105 1.00 94.50 200 VAL A CA 1
ATOM 1596 C C . VAL A 1 200 ? 15.874 -4.935 -25.308 1.00 94.50 200 VAL A C 1
ATOM 1598 O O . VAL A 1 200 ? 15.057 -4.201 -25.856 1.00 94.50 200 VAL A O 1
ATOM 1601 N N . TYR A 1 201 ? 16.215 -4.833 -24.027 1.00 92.75 201 TYR A N 1
ATOM 1602 C CA . TYR A 1 201 ? 15.688 -3.830 -23.105 1.00 92.75 201 TYR A CA 1
ATOM 1603 C C . TYR A 1 201 ? 16.833 -3.025 -22.508 1.00 92.75 201 TYR A C 1
ATOM 1605 O O . TYR A 1 201 ? 17.847 -3.604 -22.117 1.00 92.75 201 TYR A O 1
ATOM 1613 N N . ASP A 1 202 ? 16.648 -1.719 -22.361 1.00 93.56 202 ASP A N 1
ATOM 1614 C CA . ASP A 1 202 ? 17.560 -0.888 -21.584 1.00 93.56 202 ASP A CA 1
ATOM 1615 C C . ASP A 1 202 ? 17.089 -0.846 -20.129 1.00 93.56 202 ASP A C 1
ATOM 1617 O O . ASP A 1 202 ? 15.991 -0.397 -19.805 1.00 93.56 202 ASP A O 1
ATOM 1621 N N . VAL A 1 203 ? 17.918 -1.384 -19.240 1.00 94.56 203 VAL A N 1
ATOM 1622 C CA . VAL A 1 203 ? 17.668 -1.428 -17.803 1.00 94.56 203 VAL A CA 1
ATOM 1623 C C . VAL A 1 203 ? 18.498 -0.344 -17.136 1.00 94.56 203 VAL A C 1
ATOM 1625 O O . VAL A 1 203 ? 19.728 -0.322 -17.242 1.00 94.56 203 VAL A O 1
ATOM 1628 N N . HIS A 1 204 ? 17.821 0.540 -16.411 1.00 95.56 204 HIS A N 1
ATOM 1629 C CA . HIS A 1 204 ? 18.450 1.648 -15.708 1.00 95.56 204 HIS A CA 1
ATOM 1630 C C . HIS A 1 204 ? 18.516 1.370 -14.211 1.00 95.56 204 HIS A C 1
ATOM 1632 O O . HIS A 1 204 ? 17.522 0.970 -13.608 1.00 95.56 204 HIS A O 1
ATOM 1638 N N . THR A 1 205 ? 19.684 1.575 -13.601 1.00 95.25 205 THR A N 1
ATOM 1639 C CA . THR A 1 205 ? 19.894 1.341 -12.164 1.00 95.25 205 THR A CA 1
ATOM 1640 C C . THR A 1 205 ? 20.589 2.503 -11.481 1.00 95.25 205 THR A C 1
ATOM 1642 O O . THR A 1 205 ? 21.562 3.043 -12.008 1.00 95.25 205 THR A O 1
ATOM 1645 N N . CYS A 1 206 ? 20.137 2.858 -10.282 1.00 94.06 206 CYS A N 1
ATOM 1646 C CA . CYS A 1 206 ? 20.661 3.995 -9.532 1.00 94.06 206 CYS A CA 1
ATOM 1647 C C . CYS A 1 206 ? 22.147 3.872 -9.173 1.00 94.06 206 CYS A C 1
ATOM 1649 O O . CYS A 1 206 ? 22.603 2.834 -8.690 1.00 94.06 206 CYS A O 1
ATOM 1651 N N . LYS A 1 207 ? 22.888 4.974 -9.343 1.00 93.88 207 LYS A N 1
ATOM 1652 C CA . LYS A 1 207 ? 24.315 5.061 -9.002 1.00 93.88 207 LYS A CA 1
ATOM 1653 C C . LYS A 1 207 ? 24.550 5.155 -7.491 1.00 93.88 207 LYS A C 1
ATOM 1655 O O . LYS A 1 207 ? 23.697 5.622 -6.728 1.00 93.88 207 LYS A O 1
ATOM 1660 N N . ALA A 1 208 ? 25.749 4.743 -7.081 1.00 83.81 208 ALA A N 1
ATOM 1661 C CA . ALA A 1 208 ? 26.290 4.991 -5.747 1.00 83.81 208 ALA A CA 1
ATOM 1662 C C . ALA A 1 208 ? 26.708 6.462 -5.589 1.00 83.81 208 ALA A C 1
ATOM 1664 O O . ALA A 1 208 ? 27.159 7.081 -6.554 1.00 83.81 208 ALA A O 1
ATOM 1665 N N . THR A 1 209 ? 26.630 7.005 -4.374 1.00 68.69 209 THR A N 1
ATOM 1666 C CA . THR A 1 209 ? 27.252 8.288 -4.019 1.00 68.69 209 THR A CA 1
ATOM 1667 C C . THR A 1 209 ? 28.771 8.228 -4.224 1.00 68.69 209 THR A C 1
ATOM 1669 O O . THR A 1 209 ? 29.463 7.375 -3.668 1.00 68.69 209 THR A O 1
ATOM 1672 N N . ALA A 1 210 ? 29.318 9.164 -5.008 1.00 56.19 210 ALA A N 1
ATOM 1673 C CA . ALA A 1 210 ? 30.755 9.250 -5.301 1.00 56.19 210 ALA A CA 1
ATOM 1674 C C . ALA A 1 210 ? 31.621 9.604 -4.070 1.00 56.19 210 ALA A C 1
ATOM 1676 O O . ALA A 1 210 ? 32.832 9.390 -4.082 1.00 56.19 210 ALA A O 1
ATOM 1677 N N . LEU A 1 211 ? 31.012 10.095 -2.985 1.00 55.12 211 LEU A N 1
ATOM 1678 C CA . LEU A 1 211 ? 31.709 10.489 -1.754 1.00 55.12 211 LEU A CA 1
ATOM 1679 C C . LEU A 1 211 ? 32.430 9.319 -1.060 1.00 55.12 211 LEU A C 1
ATOM 1681 O O . LEU A 1 211 ? 33.475 9.532 -0.451 1.00 55.12 211 LEU A O 1
ATOM 1685 N N . GLY A 1 212 ? 31.951 8.079 -1.213 1.00 49.91 212 GLY A N 1
ATOM 1686 C CA . GLY A 1 212 ? 32.648 6.900 -0.685 1.00 49.91 212 GLY A CA 1
ATOM 1687 C C . GLY A 1 212 ? 33.969 6.605 -1.405 1.00 49.91 212 GLY A C 1
ATOM 1688 O O . GLY A 1 212 ? 34.929 6.166 -0.777 1.00 49.91 212 GLY A O 1
ATOM 1689 N N . TRP A 1 213 ? 34.062 6.904 -2.706 1.00 46.34 213 TRP A N 1
ATOM 1690 C CA . TRP A 1 213 ? 35.273 6.644 -3.491 1.00 46.34 213 TRP A CA 1
ATOM 1691 C C . TRP A 1 213 ? 36.426 7.567 -3.107 1.00 46.34 213 TRP A C 1
ATOM 1693 O O . TRP A 1 213 ? 37.563 7.114 -3.087 1.00 46.34 213 TRP A O 1
ATOM 1703 N N . LEU A 1 214 ? 36.153 8.822 -2.737 1.00 49.88 214 LEU A N 1
ATOM 1704 C CA . LEU A 1 214 ? 37.191 9.743 -2.260 1.00 49.88 214 LEU A CA 1
ATOM 1705 C C . LEU A 1 214 ? 37.757 9.316 -0.900 1.00 49.88 214 LEU A C 1
ATOM 1707 O O . LEU A 1 214 ? 38.968 9.368 -0.711 1.00 49.88 214 LEU A O 1
ATOM 1711 N N . VAL A 1 215 ? 36.917 8.828 0.020 1.00 54.72 215 VAL A N 1
ATOM 1712 C CA . VAL A 1 215 ? 37.365 8.354 1.343 1.00 54.72 215 VAL A CA 1
ATOM 1713 C C . VAL A 1 215 ? 38.149 7.042 1.229 1.00 54.72 215 VAL A C 1
ATOM 1715 O O . VAL A 1 215 ? 39.212 6.914 1.833 1.00 54.72 215 VAL A O 1
ATOM 1718 N N . PHE A 1 216 ? 37.690 6.094 0.405 1.00 51.72 216 PHE A N 1
ATOM 1719 C CA . PHE A 1 216 ? 38.431 4.855 0.136 1.00 51.72 216 PHE A CA 1
ATOM 1720 C C . PHE A 1 216 ? 39.724 5.102 -0.652 1.00 51.72 216 PHE A C 1
ATOM 1722 O O . PHE A 1 216 ? 40.736 4.474 -0.352 1.00 51.72 216 PHE A O 1
ATOM 1729 N N . ALA A 1 217 ? 39.732 6.034 -1.611 1.00 54.97 217 ALA A N 1
ATOM 1730 C CA . ALA A 1 217 ? 40.941 6.411 -2.339 1.00 54.97 217 ALA A CA 1
ATOM 1731 C C . ALA A 1 217 ? 41.961 7.109 -1.430 1.00 54.97 217 ALA A C 1
ATOM 1733 O O . ALA A 1 217 ? 43.141 6.774 -1.509 1.00 54.97 217 ALA A O 1
ATOM 1734 N N . LEU A 1 218 ? 41.531 8.003 -0.526 1.00 54.41 218 LEU A N 1
ATOM 1735 C CA . LEU A 1 218 ? 42.419 8.590 0.486 1.00 54.41 218 LEU A CA 1
ATOM 1736 C C . LEU A 1 218 ? 42.957 7.527 1.452 1.00 54.41 218 LEU A C 1
ATOM 1738 O O . LEU A 1 218 ? 44.149 7.524 1.746 1.00 54.41 218 LEU A O 1
ATOM 1742 N N . TRP A 1 219 ? 42.119 6.600 1.925 1.00 49.69 219 TRP A N 1
ATOM 1743 C CA . TRP A 1 219 ? 42.562 5.551 2.847 1.00 49.69 219 TRP A CA 1
ATOM 1744 C C . TRP A 1 219 ? 43.533 4.561 2.185 1.00 49.69 219 TRP A C 1
ATOM 1746 O O . TRP A 1 219 ? 44.526 4.167 2.800 1.00 49.69 219 TRP A O 1
ATOM 1756 N N . TRP A 1 220 ? 43.317 4.231 0.909 1.00 48.91 220 TRP A N 1
ATOM 1757 C CA . TRP A 1 220 ? 44.241 3.425 0.105 1.00 48.91 220 TRP A CA 1
ATOM 1758 C C . TRP A 1 220 ? 45.564 4.156 -0.168 1.00 48.91 220 TRP A C 1
ATOM 1760 O O . TRP A 1 220 ? 46.629 3.548 -0.083 1.00 48.91 220 TRP A O 1
ATOM 1770 N N . TYR A 1 221 ? 45.527 5.471 -0.421 1.00 53.47 221 TYR A N 1
ATOM 1771 C CA . TYR A 1 221 ? 46.739 6.286 -0.584 1.00 53.47 221 TYR A CA 1
ATOM 1772 C C . TYR A 1 221 ? 47.575 6.373 0.702 1.00 53.47 221 TYR A C 1
ATOM 1774 O O . TYR A 1 221 ? 48.800 6.389 0.628 1.00 53.47 221 TYR A O 1
ATOM 1782 N N . ILE A 1 222 ? 46.934 6.396 1.876 1.00 55.03 222 ILE A N 1
ATOM 1783 C CA . ILE A 1 222 ? 47.617 6.482 3.180 1.00 55.03 222 ILE A CA 1
ATOM 1784 C C . ILE A 1 222 ? 48.191 5.121 3.627 1.00 55.03 222 ILE A C 1
ATOM 1786 O O . ILE A 1 222 ? 49.139 5.085 4.408 1.00 55.03 222 ILE A O 1
ATOM 1790 N N . THR A 1 223 ? 47.659 3.995 3.135 1.00 53.34 223 THR A N 1
ATOM 1791 C CA . THR A 1 223 ? 48.029 2.641 3.604 1.00 53.34 223 THR A CA 1
ATOM 1792 C C . THR A 1 223 ? 48.858 1.812 2.620 1.00 53.34 223 THR A C 1
ATOM 1794 O O . THR A 1 223 ? 49.212 0.677 2.939 1.00 53.34 223 THR A O 1
ATOM 1797 N N . LEU A 1 224 ? 49.235 2.357 1.457 1.00 42.84 224 LEU A N 1
ATOM 1798 C CA . LEU A 1 224 ? 50.141 1.692 0.514 1.00 42.84 224 LEU A CA 1
ATOM 1799 C C . LEU A 1 224 ? 51.543 1.506 1.138 1.00 42.84 224 LEU A C 1
ATOM 1801 O O . LEU A 1 224 ? 52.251 2.488 1.367 1.00 42.84 224 LEU A O 1
ATOM 1805 N N . PRO A 1 225 ? 51.999 0.263 1.392 1.00 44.69 225 PRO A N 1
ATOM 1806 C CA . PRO A 1 225 ? 53.332 0.031 1.921 1.00 44.69 225 PRO A CA 1
ATOM 1807 C C . PRO A 1 225 ? 54.368 0.257 0.813 1.00 44.69 225 PRO A C 1
ATOM 1809 O O . PRO A 1 225 ? 54.316 -0.384 -0.240 1.00 44.69 225 PRO A O 1
ATOM 1812 N N . CYS A 1 226 ? 55.342 1.138 1.061 1.00 42.09 226 CYS A N 1
ATOM 1813 C CA . CYS A 1 226 ? 56.538 1.305 0.232 1.00 42.09 226 CYS A CA 1
ATOM 1814 C C . CYS A 1 226 ? 57.256 -0.042 0.050 1.00 42.09 226 CYS A C 1
ATOM 1816 O O . CYS A 1 226 ? 58.024 -0.482 0.905 1.00 42.09 226 CYS A O 1
ATOM 1818 N N . LYS A 1 227 ? 57.040 -0.707 -1.086 1.00 47.03 227 LYS A N 1
ATOM 1819 C CA . LYS A 1 227 ? 57.765 -1.923 -1.473 1.00 47.03 227 LYS A CA 1
ATOM 1820 C C . LYS A 1 227 ? 59.093 -1.536 -2.138 1.00 47.03 227 LYS A C 1
ATOM 1822 O O . LYS A 1 227 ? 59.282 -1.700 -3.339 1.00 47.03 227 LYS A O 1
ATOM 1827 N N . GLY A 1 228 ? 60.015 -0.987 -1.348 1.00 39.00 228 GLY A N 1
ATOM 1828 C CA . GLY A 1 228 ? 61.402 -0.764 -1.756 1.00 39.00 228 GLY A CA 1
ATOM 1829 C C . GLY A 1 228 ? 62.226 -2.041 -1.583 1.00 39.00 228 GLY A C 1
ATOM 1830 O O . GLY A 1 228 ? 62.330 -2.566 -0.477 1.00 39.00 228 GLY A O 1
ATOM 1831 N N . ARG A 1 229 ? 62.799 -2.560 -2.677 1.00 38.22 229 ARG A N 1
ATOM 1832 C CA . ARG A 1 229 ? 63.771 -3.669 -2.665 1.00 38.22 229 ARG A CA 1
ATOM 1833 C C . ARG A 1 229 ? 64.965 -3.304 -1.779 1.00 38.22 229 ARG A C 1
ATOM 1835 O O . ARG A 1 229 ? 65.655 -2.330 -2.057 1.00 38.22 229 ARG A O 1
ATOM 1842 N N . THR A 1 230 ? 65.249 -4.114 -0.766 1.00 34.41 230 THR A N 1
ATOM 1843 C CA . THR A 1 230 ? 66.489 -4.036 0.013 1.00 34.41 230 THR A CA 1
ATOM 1844 C C . THR A 1 230 ? 67.668 -4.570 -0.813 1.00 34.41 230 THR A C 1
ATOM 1846 O O . THR A 1 230 ? 67.612 -5.713 -1.277 1.00 34.41 230 THR A O 1
ATOM 1849 N N . PRO A 1 231 ? 68.757 -3.805 -1.017 1.00 37.50 231 PRO A N 1
ATOM 1850 C CA . PRO A 1 231 ? 69.996 -4.370 -1.532 1.00 37.50 231 PRO A CA 1
ATOM 1851 C C . PRO A 1 231 ? 70.738 -5.094 -0.395 1.00 37.50 231 PRO A C 1
ATOM 1853 O O . PRO A 1 231 ? 70.809 -4.608 0.733 1.00 37.50 231 PRO A O 1
ATOM 1856 N N . ARG A 1 232 ? 71.289 -6.279 -0.684 1.00 40.97 232 ARG A N 1
ATOM 1857 C CA . ARG A 1 232 ? 72.207 -6.994 0.221 1.00 40.97 232 ARG A CA 1
ATOM 1858 C C . ARG A 1 232 ? 73.552 -6.275 0.245 1.00 40.97 232 ARG A C 1
ATOM 1860 O O . ARG A 1 232 ? 74.163 -6.191 -0.810 1.00 40.97 232 ARG A O 1
ATOM 1867 N N . LEU A 1 233 ? 74.045 -5.884 1.420 1.00 34.22 233 LEU A N 1
ATOM 1868 C CA . LEU A 1 233 ? 75.462 -5.583 1.680 1.00 34.22 233 LEU A CA 1
ATOM 1869 C C . LEU A 1 233 ? 75.813 -5.930 3.153 1.00 34.22 233 LEU A C 1
ATOM 1871 O O . LEU A 1 233 ? 74.902 -6.087 3.968 1.00 34.22 233 LEU A O 1
ATOM 1875 N N . PRO A 1 234 ? 77.102 -6.180 3.462 1.00 39.72 234 PRO A N 1
ATOM 1876 C CA . PRO A 1 234 ? 77.538 -7.156 4.458 1.00 39.72 234 PRO A CA 1
ATOM 1877 C C . PRO A 1 234 ? 77.677 -6.609 5.885 1.00 39.72 234 PRO A C 1
ATOM 1879 O O . PRO A 1 234 ? 77.579 -5.417 6.155 1.00 39.72 234 PRO A O 1
ATOM 1882 N N . LEU A 1 235 ? 77.912 -7.559 6.792 1.00 40.41 235 LEU A N 1
ATOM 1883 C CA . LEU A 1 235 ? 78.095 -7.419 8.234 1.00 40.41 235 LEU A CA 1
ATOM 1884 C C . LEU A 1 235 ? 79.002 -6.249 8.649 1.00 40.41 235 LEU A C 1
ATOM 1886 O O . LEU A 1 235 ? 80.187 -6.226 8.328 1.00 40.41 235 LEU A O 1
ATOM 1890 N N . GLY A 1 236 ? 78.447 -5.380 9.498 1.00 44.94 236 GLY A N 1
ATOM 1891 C CA . GLY A 1 236 ? 79.200 -4.508 10.397 1.00 44.94 236 GLY A CA 1
ATOM 1892 C C . GLY A 1 236 ? 79.138 -3.024 10.049 1.00 44.94 236 GLY A C 1
ATOM 1893 O O . GLY A 1 236 ? 80.026 -2.511 9.384 1.00 44.94 236 GLY A O 1
ATOM 1894 N N . THR A 1 237 ? 78.141 -2.302 10.570 1.00 36.44 237 THR A N 1
ATOM 1895 C CA . THR A 1 237 ? 78.239 -0.852 10.837 1.00 36.44 237 THR A CA 1
ATOM 1896 C C . THR A 1 237 ? 77.162 -0.404 11.830 1.00 36.44 237 THR A C 1
ATOM 1898 O O . THR A 1 237 ? 76.073 -0.970 11.906 1.00 36.44 237 THR A O 1
ATOM 1901 N N . ARG A 1 238 ? 77.541 0.563 12.672 1.00 35.84 238 ARG A N 1
ATOM 1902 C CA . ARG A 1 238 ? 76.841 1.043 13.873 1.00 35.84 238 ARG A CA 1
ATOM 1903 C C . ARG A 1 238 ? 75.589 1.860 13.533 1.00 35.84 238 ARG A C 1
ATOM 1905 O O . ARG A 1 238 ? 75.597 2.641 12.590 1.00 35.84 238 ARG A O 1
ATOM 1912 N N . CYS A 1 239 ? 74.553 1.735 14.364 1.00 31.05 239 CYS A N 1
ATOM 1913 C CA . CYS A 1 239 ? 73.403 2.641 14.371 1.00 31.05 239 CYS A CA 1
ATOM 1914 C C . CYS A 1 239 ? 73.818 4.039 14.849 1.00 31.05 239 CYS A C 1
ATOM 1916 O O . CYS A 1 239 ? 74.409 4.167 15.921 1.00 31.05 239 CYS A O 1
ATOM 1918 N N . GLY A 1 240 ? 73.452 5.067 14.081 1.00 43.97 240 GLY A N 1
ATOM 1919 C CA . GLY A 1 240 ? 73.546 6.468 14.491 1.00 43.97 240 GLY A CA 1
ATOM 1920 C C . GLY A 1 240 ? 74.118 7.383 13.414 1.00 43.97 240 GLY A C 1
ATOM 1921 O O . GLY A 1 240 ? 75.256 7.809 13.550 1.00 43.97 240 GLY A O 1
ATOM 1922 N N . GLN A 1 241 ? 73.332 7.685 12.372 1.00 32.75 241 GLN A N 1
ATOM 1923 C CA . GLN A 1 241 ? 73.394 8.923 11.572 1.00 32.75 241 GLN A CA 1
ATOM 1924 C C . GLN A 1 241 ? 72.166 9.011 10.631 1.00 32.75 241 GLN A C 1
ATOM 1926 O O . GLN A 1 241 ? 71.653 7.966 10.223 1.00 32.75 241 GLN A O 1
ATOM 1931 N N . PRO A 1 242 ? 71.646 10.219 10.326 1.00 33.09 242 PRO A N 1
ATOM 1932 C CA . PRO A 1 242 ? 70.400 10.406 9.583 1.00 33.09 242 PRO A CA 1
ATOM 1933 C C . PRO A 1 242 ? 70.616 10.252 8.071 1.00 33.09 242 PRO A C 1
ATOM 1935 O O . PRO A 1 242 ? 71.556 10.812 7.513 1.00 33.09 242 PRO A O 1
ATOM 1938 N N . LEU A 1 243 ? 69.721 9.526 7.401 1.00 33.12 243 LEU A N 1
ATOM 1939 C CA . LEU A 1 243 ? 69.644 9.486 5.938 1.00 33.12 243 LEU A CA 1
ATOM 1940 C C . LEU A 1 243 ? 68.640 10.543 5.441 1.00 33.12 243 LEU A C 1
ATOM 1942 O O . LEU A 1 243 ? 67.580 10.697 6.056 1.00 33.12 243 LEU A O 1
ATOM 1946 N N . PRO A 1 244 ? 68.927 11.256 4.338 1.00 31.59 244 PRO A N 1
ATOM 1947 C CA . PRO A 1 244 ? 68.004 12.216 3.756 1.00 31.59 244 PRO A CA 1
ATOM 1948 C C . PRO A 1 244 ? 66.918 11.462 2.980 1.00 31.59 244 PRO A C 1
ATOM 1950 O O . PRO A 1 244 ? 67.214 10.683 2.078 1.00 31.59 244 PRO A O 1
ATOM 1953 N N . CYS A 1 245 ? 65.652 11.688 3.323 1.00 30.81 245 CYS A N 1
ATOM 1954 C CA . CYS A 1 245 ? 64.535 11.364 2.441 1.00 30.81 245 CYS A CA 1
ATOM 1955 C C . CYS A 1 245 ? 64.043 12.675 1.827 1.00 30.81 245 CYS A C 1
ATOM 1957 O O . CYS A 1 245 ? 63.270 13.403 2.447 1.00 30.81 245 CYS A O 1
ATOM 1959 N N . GLU A 1 246 ? 64.514 12.991 0.621 1.00 30.66 246 GLU A N 1
ATOM 1960 C CA . GLU A 1 246 ? 63.810 13.927 -0.253 1.00 30.66 246 GLU A CA 1
ATOM 1961 C C . GLU A 1 246 ? 62.528 13.243 -0.738 1.00 30.66 246 GLU A C 1
ATOM 1963 O O . GLU A 1 246 ? 62.535 12.412 -1.643 1.00 30.66 246 GLU A O 1
ATOM 1968 N N . LEU A 1 247 ? 61.415 13.588 -0.099 1.00 34.75 247 LEU A N 1
ATOM 1969 C CA . LEU A 1 247 ? 60.100 13.542 -0.718 1.00 34.75 247 LEU A CA 1
ATOM 1970 C C . LEU A 1 247 ? 59.762 14.979 -1.089 1.00 34.75 247 LEU A C 1
ATOM 1972 O O . LEU A 1 247 ? 59.709 15.869 -0.240 1.00 34.75 247 LEU A O 1
ATOM 1976 N N . SER A 1 248 ? 59.583 15.199 -2.384 1.00 39.81 248 SER A N 1
ATOM 1977 C CA . SER A 1 248 ? 59.059 16.428 -2.956 1.00 39.81 248 SER A CA 1
ATOM 1978 C C . SER A 1 248 ? 57.791 16.870 -2.218 1.00 39.81 248 SER A C 1
ATOM 1980 O O . SER A 1 248 ? 56.739 16.257 -2.371 1.00 39.81 248 SER A O 1
ATOM 1982 N N . GLY A 1 249 ? 57.931 17.955 -1.451 1.00 43.12 249 GLY A N 1
ATOM 1983 C CA . GLY A 1 249 ? 56.855 18.827 -0.989 1.00 43.12 249 GLY A CA 1
ATOM 1984 C C . GLY A 1 249 ? 56.035 18.328 0.205 1.00 43.12 249 GLY A C 1
ATOM 1985 O O . GLY A 1 249 ? 55.077 17.591 0.024 1.00 43.12 249 GLY A O 1
ATOM 1986 N N . VAL A 1 250 ? 56.344 18.893 1.382 1.00 33.94 250 VAL A N 1
ATOM 1987 C CA . VAL A 1 250 ? 55.508 19.114 2.592 1.00 33.94 250 VAL A CA 1
ATOM 1988 C C . VAL A 1 250 ? 56.084 18.462 3.865 1.00 33.94 250 VAL A C 1
ATOM 1990 O O . VAL A 1 250 ? 56.128 17.248 4.031 1.00 33.94 250 VAL A O 1
ATOM 1993 N N . ARG A 1 251 ? 56.528 19.329 4.791 1.00 25.47 251 ARG A N 1
ATOM 1994 C CA . ARG A 1 251 ? 57.031 19.032 6.146 1.00 25.47 251 ARG A CA 1
ATOM 1995 C C . ARG A 1 251 ? 55.862 18.797 7.110 1.00 25.47 251 ARG A C 1
ATOM 1997 O O . ARG A 1 251 ? 55.037 19.692 7.262 1.00 25.47 251 ARG A O 1
ATOM 2004 N N . LEU A 1 252 ? 55.875 17.696 7.859 1.00 30.20 252 LEU A N 1
ATOM 2005 C CA . LEU A 1 252 ? 55.141 17.555 9.124 1.00 30.20 252 LEU A CA 1
ATOM 2006 C C . LEU A 1 252 ? 56.089 16.993 10.193 1.00 30.20 252 LEU A C 1
ATOM 2008 O O . LEU A 1 252 ? 56.787 16.007 9.967 1.00 30.20 252 LEU A O 1
ATOM 2012 N N . ILE A 1 253 ? 56.155 17.680 11.333 1.00 30.23 253 ILE A N 1
ATOM 2013 C CA . ILE A 1 253 ? 57.043 17.404 12.469 1.00 30.23 253 ILE A CA 1
ATOM 2014 C C . ILE A 1 253 ? 56.235 16.642 13.520 1.00 30.23 253 ILE A C 1
ATOM 2016 O O . ILE A 1 253 ? 55.219 17.159 13.970 1.00 30.23 253 ILE A O 1
ATOM 2020 N N . HIS A 1 254 ? 56.710 15.483 13.982 1.00 31.59 254 HIS A N 1
ATOM 2021 C CA . HIS A 1 254 ? 56.266 14.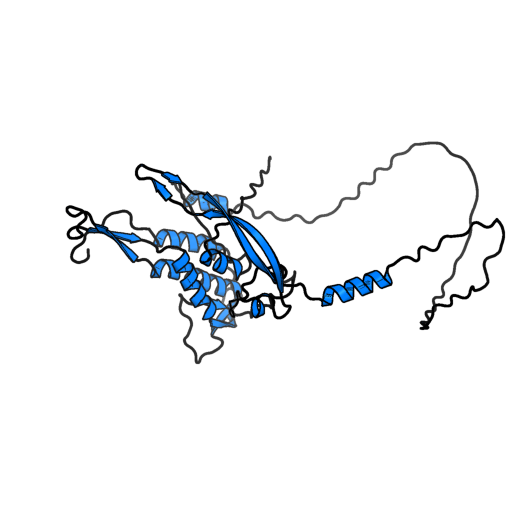917 15.259 1.00 31.59 254 HIS A CA 1
ATOM 2022 C C . HIS A 1 254 ? 57.452 14.356 16.054 1.00 31.59 254 HIS A C 1
ATOM 2024 O O . HIS A 1 254 ? 58.192 13.494 15.588 1.00 31.59 254 HIS A O 1
ATOM 2030 N N . HIS A 1 255 ? 57.617 14.888 17.268 1.00 27.66 255 HIS A N 1
ATOM 2031 C CA . HIS A 1 255 ? 58.532 14.424 18.308 1.00 27.66 255 HIS A CA 1
ATOM 2032 C C . HIS A 1 255 ? 57.884 13.285 19.105 1.00 27.66 255 HIS A C 1
ATOM 2034 O O . HIS A 1 255 ? 56.741 13.425 19.538 1.00 27.66 255 HIS A O 1
ATOM 2040 N N . TRP A 1 256 ? 58.634 12.219 19.395 1.00 27.78 256 TRP A N 1
ATOM 2041 C CA . TRP A 1 256 ? 58.330 11.329 20.517 1.00 27.78 256 TRP A CA 1
ATOM 2042 C C . TRP A 1 256 ? 59.622 10.832 21.170 1.00 27.78 256 TRP A C 1
ATOM 2044 O O . TRP A 1 256 ? 60.555 10.401 20.495 1.00 27.78 256 TRP A O 1
ATOM 2054 N N . SER A 1 257 ? 59.674 10.950 22.492 1.00 29.22 257 SER A N 1
ATOM 2055 C CA . SER A 1 257 ? 60.811 10.650 23.362 1.00 29.22 257 SER A CA 1
ATOM 2056 C C . SER A 1 257 ? 60.354 9.716 24.481 1.00 29.22 257 SER A C 1
ATOM 2058 O O . SER A 1 257 ? 59.441 10.069 25.223 1.00 29.22 257 SER A O 1
ATOM 2060 N N . GLY A 1 258 ? 61.010 8.565 24.631 1.00 31.17 258 GLY A N 1
ATOM 2061 C CA . GLY A 1 258 ? 60.858 7.669 25.782 1.00 31.17 258 GLY A CA 1
ATOM 2062 C C . GLY A 1 258 ? 61.813 6.463 25.693 1.00 31.17 258 GLY A C 1
ATOM 2063 O O . GLY A 1 258 ? 62.042 5.993 24.579 1.00 31.17 258 GLY A O 1
ATOM 2064 N N . PRO A 1 259 ? 62.428 5.992 26.799 1.00 31.86 259 PRO A N 1
ATOM 2065 C CA . PRO A 1 259 ? 63.726 5.312 26.764 1.00 31.86 259 PRO A CA 1
ATOM 2066 C C . PRO A 1 259 ? 63.677 3.779 26.923 1.00 31.86 259 PRO A C 1
ATOM 2068 O O . PRO A 1 259 ? 62.772 3.220 27.537 1.00 31.86 259 PRO A O 1
ATOM 2071 N N . CYS A 1 260 ? 64.720 3.115 26.409 1.00 31.73 260 CYS A N 1
ATOM 2072 C CA . CYS A 1 260 ? 65.005 1.681 26.547 1.00 31.73 260 CYS A CA 1
ATOM 2073 C C . CYS A 1 260 ? 65.915 1.374 27.754 1.00 31.73 260 CYS A C 1
ATOM 2075 O O . CYS A 1 260 ? 66.815 2.154 28.061 1.00 31.73 260 CYS A O 1
ATOM 2077 N N . ALA A 1 261 ? 65.769 0.182 28.347 1.00 32.34 261 ALA A N 1
ATOM 2078 C CA . ALA A 1 261 ? 66.732 -0.450 29.264 1.00 32.34 261 ALA A CA 1
ATOM 2079 C C . ALA A 1 261 ? 66.605 -2.005 29.169 1.00 32.34 261 ALA A C 1
ATOM 2081 O O . ALA A 1 261 ? 65.634 -2.478 28.581 1.00 32.34 261 ALA A O 1
ATOM 2082 N N . PRO A 1 262 ? 67.578 -2.828 29.621 1.00 36.56 262 PRO A N 1
ATOM 2083 C CA . PRO A 1 262 ? 68.456 -3.550 28.692 1.00 36.56 262 PRO A CA 1
ATOM 2084 C C . PRO A 1 262 ? 68.566 -5.081 28.898 1.00 36.56 262 PRO A C 1
ATOM 2086 O O . PRO A 1 262 ? 68.573 -5.569 30.018 1.00 36.56 262 PRO A O 1
ATOM 2089 N N . GLY A 1 263 ? 68.810 -5.794 27.789 1.00 31.11 263 GLY A N 1
ATOM 2090 C CA . GLY A 1 263 ? 69.948 -6.716 27.579 1.00 31.11 263 GLY A CA 1
ATOM 2091 C C . GLY A 1 263 ? 70.020 -8.114 28.248 1.00 31.11 263 GLY A C 1
ATOM 2092 O O . GLY A 1 263 ? 69.481 -8.324 29.322 1.00 31.11 263 GLY A O 1
ATOM 2093 N N . PRO A 1 264 ? 70.714 -9.097 27.621 1.00 50.09 264 PRO A N 1
ATOM 2094 C CA . PRO A 1 264 ? 70.308 -10.511 27.626 1.00 50.09 264 PRO A CA 1
ATOM 2095 C C . PRO A 1 264 ? 71.348 -11.510 28.193 1.00 50.09 264 PRO A C 1
ATOM 2097 O O . PRO A 1 264 ? 72.547 -11.243 28.221 1.00 50.09 264 PRO A O 1
ATOM 2100 N N . GLY A 1 265 ? 70.901 -12.722 28.552 1.00 29.58 265 GLY A N 1
ATOM 2101 C CA . GLY A 1 265 ? 71.746 -13.852 28.972 1.00 29.58 265 GLY A CA 1
ATOM 2102 C C . GLY A 1 265 ? 71.552 -15.094 28.092 1.00 29.58 265 GLY A C 1
ATOM 2103 O O . GLY A 1 265 ? 70.432 -15.464 27.761 1.00 29.58 265 GLY A O 1
ATOM 2104 N N . ARG A 1 266 ? 72.665 -15.701 27.667 1.00 31.42 266 ARG A N 1
ATOM 2105 C CA . ARG A 1 266 ? 72.806 -16.706 26.598 1.00 31.42 266 ARG A CA 1
ATOM 2106 C C . ARG A 1 266 ? 72.512 -18.167 27.005 1.00 31.42 266 ARG A C 1
ATOM 2108 O O . ARG A 1 266 ? 72.800 -18.573 28.120 1.00 31.42 266 ARG A O 1
ATOM 2115 N N . HIS A 1 267 ? 72.237 -18.950 25.951 1.00 27.66 267 HIS A N 1
ATOM 2116 C CA . HIS A 1 267 ? 72.743 -20.302 25.622 1.00 27.66 267 HIS A CA 1
ATOM 2117 C C . HIS A 1 267 ? 71.882 -21.570 25.838 1.00 27.66 267 HIS A C 1
ATOM 2119 O O . HIS A 1 267 ? 71.656 -22.020 26.949 1.00 27.66 267 HIS A O 1
ATOM 2125 N N . ARG A 1 268 ? 71.705 -22.239 24.677 1.00 29.30 268 ARG A N 1
ATOM 2126 C CA . ARG A 1 268 ? 71.861 -23.678 24.349 1.00 29.30 268 ARG A CA 1
ATOM 2127 C C . ARG A 1 268 ? 70.660 -24.625 24.500 1.00 29.30 268 ARG A C 1
ATOM 2129 O O . ARG A 1 268 ? 70.188 -24.887 25.590 1.00 29.30 268 ARG A O 1
ATOM 2136 N N . GLY A 1 269 ? 70.363 -25.282 23.369 1.00 28.80 269 GLY A N 1
ATOM 2137 C CA . GLY A 1 269 ? 70.007 -26.705 23.303 1.00 28.80 269 GLY A CA 1
ATOM 2138 C C . GLY A 1 269 ? 68.519 -27.051 23.393 1.00 28.80 269 GLY A C 1
ATOM 2139 O O . GLY A 1 269 ? 67.929 -27.000 24.461 1.00 28.80 269 GLY A O 1
ATOM 2140 N N . ARG A 1 270 ? 67.938 -27.513 22.276 1.00 28.45 270 ARG A N 1
ATOM 2141 C CA . ARG A 1 270 ? 66.832 -28.500 22.292 1.00 28.45 270 ARG A CA 1
ATOM 2142 C C . ARG A 1 270 ? 67.375 -29.850 22.823 1.00 28.45 270 ARG A C 1
ATOM 2144 O O . ARG A 1 270 ? 68.599 -29.999 22.797 1.00 28.45 270 ARG A O 1
ATOM 2151 N N . PRO A 1 271 ? 66.562 -30.877 23.157 1.00 42.09 271 PRO A N 1
ATOM 2152 C CA . PRO A 1 271 ? 65.094 -30.998 23.119 1.00 42.09 271 PRO A CA 1
ATOM 2153 C C . PRO A 1 271 ? 64.489 -31.543 24.437 1.00 42.09 271 PRO A C 1
ATOM 2155 O O . PRO A 1 271 ? 65.212 -32.128 25.237 1.00 42.09 271 PRO A O 1
ATOM 2158 N N . ARG A 1 272 ? 63.165 -31.408 24.629 1.00 28.08 272 ARG A N 1
ATOM 2159 C CA . ARG A 1 272 ? 62.279 -32.306 25.411 1.00 28.08 272 ARG A CA 1
ATOM 2160 C C . ARG A 1 272 ? 60.874 -31.686 25.510 1.00 28.08 272 ARG A C 1
ATOM 2162 O O . ARG A 1 272 ? 60.718 -30.636 26.123 1.00 28.08 272 ARG A O 1
ATOM 2169 N N . ASP A 1 273 ? 59.874 -32.359 24.943 1.00 29.23 273 ASP A N 1
ATOM 2170 C CA . ASP A 1 273 ? 58.548 -32.448 25.581 1.00 29.23 273 ASP A CA 1
ATOM 2171 C C . ASP A 1 273 ? 58.728 -33.210 26.919 1.00 29.23 273 ASP A C 1
ATOM 2173 O O . ASP A 1 273 ? 59.720 -33.945 27.022 1.00 29.23 273 ASP A O 1
ATOM 2177 N N . PRO A 1 274 ? 57.848 -33.127 27.942 1.00 39.31 274 PRO A N 1
ATOM 2178 C CA . PRO A 1 274 ? 56.444 -32.701 27.914 1.00 39.31 274 PRO A CA 1
ATOM 2179 C C . PRO A 1 274 ? 56.050 -31.754 29.076 1.00 39.31 274 PRO A C 1
ATOM 2181 O O . PRO A 1 274 ? 56.805 -31.572 30.024 1.00 39.31 274 PRO A O 1
ATOM 2184 N N . CYS A 1 275 ? 54.846 -31.174 29.027 1.00 26.58 275 CYS A N 1
ATOM 2185 C CA . CYS A 1 275 ? 53.877 -31.199 30.135 1.00 26.58 275 CYS A CA 1
ATOM 2186 C C . CYS A 1 275 ? 52.652 -30.335 29.824 1.00 26.58 275 CYS A C 1
ATOM 2188 O O . CYS A 1 275 ? 52.748 -29.183 29.408 1.00 26.58 275 CYS A O 1
ATOM 2190 N N . LEU A 1 276 ? 51.496 -30.946 30.079 1.00 31.70 276 LEU A N 1
ATOM 2191 C CA . LEU A 1 276 ? 50.187 -30.334 30.233 1.00 31.70 276 LEU A CA 1
ATOM 2192 C C . LEU A 1 276 ? 50.263 -28.990 30.970 1.00 31.70 276 LEU A C 1
ATOM 2194 O O . LEU A 1 276 ? 50.764 -28.935 32.087 1.00 31.70 276 LEU A O 1
ATOM 2198 N N . HIS A 1 277 ? 49.564 -27.983 30.452 1.00 29.11 277 HIS A N 1
ATOM 2199 C CA . HIS A 1 277 ? 48.594 -27.298 31.298 1.00 29.11 277 HIS A CA 1
ATOM 2200 C C . HIS A 1 277 ? 47.405 -26.810 30.474 1.00 29.11 277 HIS A C 1
ATOM 2202 O O . HIS A 1 277 ? 47.424 -25.809 29.765 1.00 29.11 277 HIS A O 1
ATOM 2208 N N . ARG A 1 278 ? 46.345 -27.597 30.617 1.00 33.81 278 ARG A N 1
ATOM 2209 C CA . ARG A 1 278 ? 44.948 -27.226 30.477 1.00 33.81 278 ARG A CA 1
ATOM 2210 C C . ARG A 1 278 ? 44.709 -25.922 31.247 1.00 33.81 278 ARG A C 1
ATOM 2212 O O . ARG A 1 278 ? 44.803 -25.914 32.470 1.00 33.81 278 ARG A O 1
ATOM 2219 N N . PHE A 1 279 ? 44.375 -24.853 30.536 1.00 29.42 279 PHE A N 1
ATOM 2220 C CA . PHE A 1 279 ? 43.670 -23.706 31.099 1.00 29.42 279 PHE A CA 1
ATOM 2221 C C . PHE A 1 279 ? 42.453 -23.425 30.223 1.00 29.42 279 PHE A C 1
ATOM 2223 O O . PHE A 1 279 ? 42.519 -22.782 29.181 1.00 29.42 279 PHE A O 1
ATOM 2230 N N . LEU A 1 280 ? 41.340 -24.007 30.666 1.00 29.59 280 LEU A N 1
ATOM 2231 C CA . LEU A 1 280 ? 39.993 -23.567 30.347 1.00 29.59 280 LEU A CA 1
ATOM 2232 C C . LEU A 1 280 ? 39.795 -22.204 31.017 1.00 29.59 280 LEU A C 1
ATOM 2234 O O . LEU A 1 280 ? 39.904 -22.117 32.239 1.00 29.59 280 LEU A O 1
ATOM 2238 N N . TRP A 1 281 ? 39.473 -21.174 30.238 1.00 25.80 281 TRP A N 1
ATOM 2239 C CA . TRP A 1 281 ? 38.781 -19.997 30.756 1.00 25.80 281 TRP A CA 1
ATOM 2240 C C . TRP A 1 281 ? 37.372 -19.974 30.151 1.00 25.80 281 TRP A C 1
ATOM 2242 O O . TRP A 1 281 ? 37.248 -20.055 28.927 1.00 25.80 281 TRP A O 1
ATOM 2252 N N . PRO A 1 282 ? 36.308 -19.918 30.971 1.00 34.38 282 PRO A N 1
ATOM 2253 C CA . PRO A 1 282 ? 34.938 -19.928 30.484 1.00 34.38 282 PRO A CA 1
ATOM 2254 C C . PRO A 1 282 ? 34.543 -18.546 29.958 1.00 34.38 282 PRO A C 1
ATOM 2256 O O . PRO A 1 282 ? 34.719 -17.529 30.630 1.00 34.38 282 PRO A O 1
ATOM 2259 N N . VAL A 1 283 ? 33.973 -18.528 28.755 1.00 34.62 283 VAL A N 1
ATOM 2260 C CA . VAL A 1 283 ? 33.239 -17.384 28.213 1.00 34.62 283 VAL A CA 1
ATOM 2261 C C . VAL A 1 283 ? 31.861 -17.371 28.875 1.00 34.62 283 VAL A C 1
ATOM 2263 O O . VAL A 1 283 ? 31.024 -18.231 28.614 1.00 34.62 283 VAL A O 1
ATOM 2266 N N . LEU A 1 284 ? 31.642 -16.394 29.751 1.00 31.66 284 LEU A N 1
ATOM 2267 C CA . LEU A 1 284 ? 30.323 -15.998 30.237 1.00 31.66 284 LEU A CA 1
ATOM 2268 C C . LEU A 1 284 ? 29.600 -15.241 29.114 1.00 31.66 284 LEU A C 1
ATOM 2270 O O . LEU A 1 284 ? 29.820 -14.048 28.917 1.00 31.66 284 LEU A O 1
ATOM 2274 N N . LEU A 1 285 ? 28.747 -15.947 28.375 1.00 34.09 285 LEU A N 1
ATOM 2275 C CA . LEU A 1 285 ? 27.651 -15.351 27.608 1.00 34.09 285 LEU A CA 1
ATOM 2276 C C . LEU A 1 285 ? 26.414 -15.273 28.522 1.00 34.09 285 LEU A C 1
ATOM 2278 O O . LEU A 1 285 ? 26.142 -16.238 29.240 1.00 34.09 285 LEU A O 1
ATOM 2282 N N . PRO A 1 286 ? 25.653 -14.165 28.526 1.00 33.41 286 PRO A N 1
ATOM 2283 C CA . PRO A 1 286 ? 24.392 -14.102 29.254 1.00 33.41 286 PRO A CA 1
ATOM 2284 C C . PRO A 1 286 ? 23.332 -14.993 28.573 1.00 33.41 286 PRO A C 1
ATOM 2286 O O . PRO A 1 286 ? 23.330 -15.112 27.344 1.00 33.41 286 PRO A O 1
ATOM 2289 N N . PRO A 1 287 ? 22.411 -15.608 29.337 1.00 36.34 287 PRO A N 1
ATOM 2290 C CA . PRO A 1 287 ? 21.363 -16.446 28.776 1.00 36.34 287 PRO A CA 1
ATOM 2291 C C . PRO A 1 287 ? 20.302 -15.574 28.100 1.00 36.34 287 PRO A C 1
ATOM 2293 O O . PRO A 1 287 ? 19.659 -14.733 28.731 1.00 36.34 287 PRO A O 1
ATOM 2296 N N . VAL A 1 288 ? 20.099 -15.801 26.804 1.00 33.94 288 VAL A N 1
ATOM 2297 C CA . VAL A 1 288 ? 18.914 -15.331 26.088 1.00 33.94 288 VAL A CA 1
ATOM 2298 C C . VAL A 1 288 ? 17.740 -16.160 26.603 1.00 33.94 288 VAL A C 1
ATOM 2300 O O . VAL A 1 288 ? 17.635 -17.351 26.320 1.00 33.94 288 VAL A O 1
ATOM 2303 N N . TYR A 1 289 ? 16.876 -15.547 27.410 1.00 32.69 289 TYR A N 1
ATOM 2304 C CA . TYR A 1 289 ? 15.608 -16.152 27.802 1.00 32.69 289 TYR A CA 1
ATOM 2305 C C . TYR A 1 289 ? 14.737 -16.332 26.554 1.00 32.69 289 TYR A C 1
ATOM 2307 O O . TYR A 1 289 ? 14.234 -15.369 25.974 1.00 32.69 289 TYR A O 1
ATOM 2315 N N . SER A 1 290 ? 14.572 -17.589 26.148 1.00 38.66 290 SER A N 1
ATOM 2316 C CA . SER A 1 290 ? 13.595 -18.016 25.155 1.00 38.66 290 SER A CA 1
ATOM 2317 C C . SER A 1 290 ? 12.185 -17.835 25.727 1.00 38.66 290 SER A C 1
ATOM 2319 O O . SER A 1 290 ? 11.753 -18.587 26.595 1.00 38.66 290 SER A O 1
ATOM 2321 N N . MET A 1 291 ? 11.456 -16.828 25.244 1.00 39.78 291 MET A N 1
ATOM 2322 C CA . MET A 1 291 ? 10.001 -16.708 25.420 1.00 39.78 291 MET A CA 1
ATOM 2323 C C . MET A 1 291 ? 9.276 -17.301 24.204 1.00 39.78 291 MET A C 1
ATOM 2325 O O . MET A 1 291 ? 8.378 -16.690 23.627 1.00 39.78 291 MET A O 1
ATOM 2329 N N . GLY A 1 292 ? 9.680 -18.497 23.782 1.00 43.75 292 GLY A N 1
ATOM 2330 C CA . GLY A 1 292 ? 8.964 -19.280 22.781 1.00 43.75 292 GLY A CA 1
ATOM 2331 C C . GLY A 1 292 ? 8.050 -20.299 23.449 1.00 43.75 292 GLY A C 1
ATOM 2332 O O . GLY A 1 292 ? 8.466 -21.437 23.606 1.00 43.75 292 GLY A O 1
ATOM 2333 N N . ASN A 1 293 ? 6.834 -19.914 23.871 1.00 54.25 293 ASN A N 1
ATOM 2334 C CA . ASN A 1 293 ? 5.750 -20.898 24.090 1.00 54.25 293 ASN A CA 1
ATOM 2335 C C . ASN A 1 293 ? 4.318 -20.356 24.293 1.00 54.25 293 ASN A C 1
ATOM 2337 O O . ASN A 1 293 ? 3.432 -21.096 24.716 1.00 54.25 293 ASN A O 1
ATOM 2341 N N . ILE A 1 294 ? 4.037 -19.089 23.977 1.00 51.59 294 ILE A N 1
ATOM 2342 C CA . ILE A 1 294 ? 2.675 -18.540 24.144 1.00 51.59 294 ILE A CA 1
ATOM 2343 C C . ILE A 1 294 ? 1.802 -18.817 22.904 1.00 51.59 294 ILE A C 1
ATOM 2345 O O . ILE A 1 294 ? 0.631 -19.168 23.030 1.00 51.59 294 ILE A O 1
ATOM 2349 N N . PHE A 1 295 ? 2.383 -18.768 21.701 1.00 45.69 295 PHE A N 1
ATOM 2350 C CA . PHE A 1 295 ? 1.635 -18.943 20.450 1.00 45.69 295 PHE A CA 1
ATOM 2351 C C . PHE A 1 295 ? 1.155 -20.383 20.203 1.00 45.69 295 PHE A C 1
ATOM 2353 O O . PHE A 1 295 ? 0.056 -20.575 19.691 1.00 45.69 295 PHE A O 1
ATOM 2360 N N . ALA A 1 296 ? 1.924 -21.400 20.609 1.00 48.66 296 ALA A N 1
ATOM 2361 C CA . ALA A 1 296 ? 1.571 -22.804 20.368 1.00 48.66 296 ALA A CA 1
ATOM 2362 C C . ALA A 1 296 ? 0.307 -23.248 21.131 1.00 48.66 296 ALA A C 1
ATOM 2364 O O . ALA A 1 296 ? -0.479 -24.053 20.628 1.00 48.66 296 ALA A O 1
ATOM 2365 N N . ASN A 1 297 ? 0.093 -22.696 22.329 1.00 50.94 297 ASN A N 1
ATOM 2366 C CA . ASN A 1 297 ? -1.048 -23.038 23.178 1.00 50.94 297 ASN A CA 1
ATOM 2367 C C . ASN A 1 297 ? -2.307 -22.232 22.822 1.00 50.94 297 ASN A C 1
ATOM 2369 O O . ASN A 1 297 ? -3.407 -22.767 22.925 1.00 50.94 297 ASN A O 1
ATOM 2373 N N . LEU A 1 298 ? -2.153 -20.999 22.323 1.00 51.53 298 LEU A N 1
ATOM 2374 C CA . LEU A 1 298 ? -3.270 -20.175 21.849 1.00 51.53 298 LEU A CA 1
ATOM 2375 C C . LEU A 1 298 ? -3.859 -20.709 20.529 1.00 51.53 298 LEU A C 1
ATOM 2377 O O . LEU A 1 298 ? -5.073 -20.846 20.394 1.00 51.53 298 LEU A O 1
ATOM 2381 N N . PHE A 1 299 ? -3.003 -21.131 19.589 1.00 52.97 299 PHE A N 1
ATOM 2382 C CA . PHE A 1 299 ? -3.444 -21.691 18.304 1.00 52.97 299 PHE A CA 1
ATOM 2383 C C . PHE A 1 299 ? -4.143 -23.058 18.427 1.00 52.97 299 PHE A C 1
ATOM 2385 O O . PHE A 1 299 ? -4.986 -23.386 17.595 1.00 52.97 299 PHE A O 1
ATOM 2392 N N . LYS A 1 300 ? -3.855 -23.854 19.467 1.00 52.59 300 LYS A N 1
ATOM 2393 C CA . LYS A 1 300 ? -4.524 -25.150 19.693 1.00 52.59 300 LYS A CA 1
ATOM 2394 C C . LYS A 1 300 ? -5.978 -25.022 20.165 1.00 52.59 300 LYS A C 1
ATOM 2396 O O . LYS A 1 300 ? -6.741 -25.964 19.971 1.00 52.59 300 LYS A O 1
ATOM 2401 N N . GLY A 1 301 ? -6.350 -23.898 20.785 1.00 55.03 301 GLY A N 1
ATOM 2402 C CA . GLY A 1 301 ? -7.690 -23.682 21.346 1.00 55.03 301 GLY A CA 1
ATOM 2403 C C . GLY A 1 301 ? -8.719 -23.167 20.337 1.00 55.03 301 GLY A C 1
ATOM 2404 O O . GLY A 1 301 ? -9.874 -23.582 20.388 1.00 55.03 301 GLY A O 1
ATOM 2405 N N . LEU A 1 302 ? -8.305 -22.302 19.403 1.00 55.88 302 LEU A N 1
ATOM 2406 C CA . LEU A 1 302 ? -9.206 -21.683 18.418 1.00 55.88 302 LEU A CA 1
ATOM 2407 C C . LEU A 1 302 ? -9.411 -22.514 17.146 1.00 55.88 302 LEU A C 1
ATOM 2409 O O . LEU A 1 302 ? -10.451 -22.415 16.495 1.00 55.88 302 LEU A O 1
ATOM 2413 N N . PHE A 1 303 ? -8.429 -23.329 16.767 1.00 56.12 303 PHE A N 1
ATOM 2414 C CA . PHE A 1 303 ? -8.400 -23.950 15.449 1.00 56.12 303 PHE A CA 1
ATOM 2415 C C . PHE A 1 303 ? -8.674 -25.452 15.537 1.00 56.12 303 PHE A C 1
ATOM 2417 O O . PHE A 1 303 ? -7.775 -26.291 15.569 1.00 56.12 303 PHE A O 1
ATOM 2424 N N . GLY A 1 304 ? -9.967 -25.797 15.554 1.00 52.06 304 GLY A N 1
ATOM 2425 C CA . GLY A 1 304 ? -10.424 -27.147 15.218 1.00 52.06 304 GLY A CA 1
ATOM 2426 C C . GLY A 1 304 ? -9.914 -27.579 13.835 1.00 52.06 304 GLY A C 1
ATOM 2427 O O . GLY A 1 304 ? -9.562 -26.731 13.020 1.00 52.06 304 GLY A O 1
ATOM 2428 N N . LYS A 1 305 ? -9.873 -28.898 13.581 1.00 47.72 305 LYS A N 1
ATOM 2429 C CA . LYS A 1 305 ? -9.310 -29.580 12.389 1.00 47.72 305 LYS A CA 1
ATOM 2430 C C . LYS A 1 305 ? -9.911 -29.123 11.039 1.00 47.72 305 LYS A C 1
ATOM 2432 O O . LYS A 1 305 ? -10.570 -29.902 10.354 1.00 47.72 305 LYS A O 1
ATOM 2437 N N . LYS A 1 306 ? -9.700 -27.875 10.639 1.00 47.59 306 LYS A N 1
ATOM 2438 C CA . LYS A 1 306 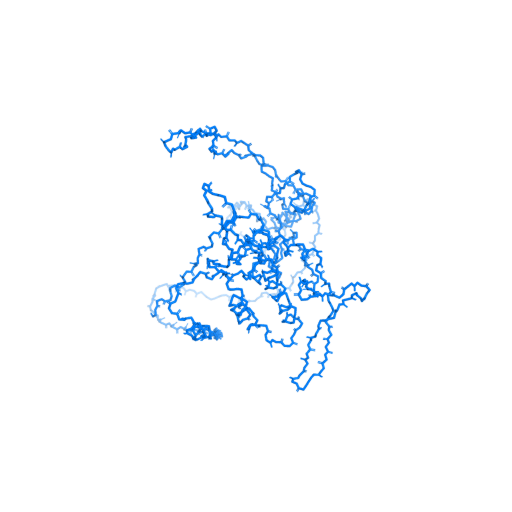? -9.998 -27.345 9.310 1.00 47.59 306 LYS A CA 1
ATOM 2439 C C . LYS A 1 306 ? -8.689 -26.893 8.689 1.00 47.59 306 LYS A C 1
ATOM 2441 O O . LYS A 1 306 ? -7.946 -26.123 9.292 1.00 47.59 306 LYS A O 1
ATOM 2446 N N . GLU A 1 307 ? -8.408 -27.389 7.490 1.00 42.06 307 GLU A N 1
ATOM 2447 C CA . GLU A 1 307 ? -7.320 -26.862 6.675 1.00 42.06 307 GLU A CA 1
ATOM 2448 C C . GLU A 1 307 ? -7.617 -25.391 6.374 1.00 42.06 307 GLU A C 1
ATOM 2450 O O . GLU A 1 307 ? -8.646 -25.064 5.782 1.00 42.06 307 GLU A O 1
ATOM 2455 N N . MET A 1 308 ? -6.739 -24.494 6.815 1.00 48.47 308 MET A N 1
ATOM 2456 C CA . MET A 1 308 ? -6.861 -23.063 6.558 1.00 48.47 308 MET A CA 1
ATOM 2457 C C . MET A 1 308 ? -5.593 -22.547 5.904 1.00 48.47 308 MET A C 1
ATOM 2459 O O . MET A 1 308 ? -4.483 -22.969 6.225 1.00 48.47 308 MET A O 1
ATOM 2463 N N . ARG A 1 309 ? -5.773 -21.589 4.998 1.00 40.47 309 ARG A N 1
ATOM 2464 C CA . ARG A 1 309 ? -4.689 -20.823 4.390 1.00 40.47 309 ARG A CA 1
ATOM 2465 C C . ARG A 1 309 ? -4.758 -19.414 4.956 1.00 40.47 309 ARG A C 1
ATOM 2467 O O . ARG A 1 309 ? -5.519 -18.587 4.470 1.00 40.47 309 ARG A O 1
ATOM 2474 N N . ILE A 1 310 ? -4.009 -19.174 6.027 1.00 43.94 310 ILE A N 1
ATOM 2475 C CA . ILE A 1 310 ? -3.912 -17.858 6.657 1.00 43.94 310 ILE A CA 1
ATOM 2476 C C . ILE A 1 310 ? -2.712 -17.136 6.033 1.00 43.94 310 ILE A C 1
ATOM 2478 O O . ILE A 1 310 ? -1.575 -17.568 6.206 1.00 43.94 310 ILE A O 1
ATOM 2482 N N . LEU A 1 311 ? -2.958 -16.044 5.305 1.00 46.19 311 LEU A N 1
ATOM 2483 C CA . LEU A 1 311 ? -1.911 -15.136 4.831 1.00 46.19 311 LEU A CA 1
ATOM 2484 C C . LEU A 1 311 ? -1.847 -13.928 5.773 1.00 46.19 311 LEU A C 1
ATOM 2486 O O . LEU A 1 311 ? -2.665 -13.017 5.679 1.00 46.19 311 LEU A O 1
ATOM 2490 N N . MET A 1 312 ? -0.882 -13.924 6.692 1.00 44.12 312 MET A N 1
ATOM 2491 C CA . MET A 1 312 ? -0.611 -12.769 7.553 1.00 44.12 312 MET A CA 1
ATOM 2492 C C . MET A 1 312 ? 0.431 -11.872 6.887 1.00 44.12 312 MET A C 1
ATOM 2494 O O . MET A 1 312 ? 1.602 -12.234 6.788 1.00 44.12 312 MET A O 1
ATOM 2498 N N . VAL A 1 313 ? 0.009 -10.691 6.436 1.00 49.03 313 VAL A N 1
ATOM 2499 C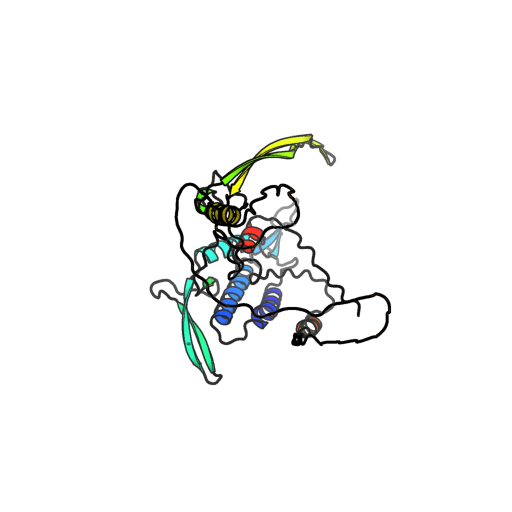 CA . VAL A 1 313 ? 0.916 -9.658 5.924 1.00 49.03 313 VAL A CA 1
ATOM 2500 C C . VAL A 1 313 ? 1.324 -8.758 7.091 1.00 49.03 313 VAL A C 1
ATOM 2502 O O . VAL A 1 313 ? 0.638 -7.796 7.418 1.00 49.03 313 VAL A O 1
ATOM 2505 N N . GLY A 1 314 ? 2.430 -9.091 7.756 1.00 39.06 314 GLY A N 1
ATOM 2506 C CA . GLY A 1 314 ? 3.009 -8.230 8.788 1.00 39.06 314 GLY A CA 1
ATOM 2507 C C . GLY A 1 314 ? 3.723 -7.028 8.165 1.00 39.06 314 GLY A C 1
ATOM 2508 O O . GLY A 1 314 ? 4.756 -7.204 7.522 1.00 39.06 314 GLY A O 1
ATOM 2509 N N . LEU A 1 315 ? 3.207 -5.812 8.373 1.00 43.56 315 LEU A N 1
ATOM 2510 C CA . LEU A 1 315 ? 3.841 -4.555 7.936 1.00 43.56 315 LEU A CA 1
ATOM 2511 C C . LEU A 1 315 ? 5.037 -4.120 8.807 1.00 43.56 315 LEU A C 1
ATOM 2513 O O . LEU A 1 315 ? 5.773 -3.208 8.429 1.00 43.56 315 LEU A O 1
ATOM 2517 N N . ASP A 1 316 ? 5.273 -4.782 9.942 1.00 37.16 316 ASP A N 1
ATOM 2518 C CA . ASP A 1 316 ? 6.176 -4.268 10.981 1.00 37.16 316 ASP A CA 1
ATOM 2519 C C . ASP A 1 316 ? 7.662 -4.619 10.826 1.00 37.16 316 ASP A C 1
ATOM 2521 O O . ASP A 1 316 ? 8.487 -4.061 11.548 1.00 37.16 316 ASP A O 1
ATOM 2525 N N . ALA A 1 317 ? 8.045 -5.490 9.883 1.00 33.09 317 ALA A N 1
ATOM 2526 C CA . ALA A 1 317 ? 9.445 -5.925 9.748 1.00 33.09 317 ALA A CA 1
ATOM 2527 C C . ALA A 1 317 ? 10.018 -5.939 8.320 1.00 33.09 317 ALA A C 1
ATOM 2529 O O . ALA A 1 317 ? 11.234 -6.017 8.162 1.00 33.09 317 ALA A O 1
ATOM 2530 N N . ALA A 1 318 ? 9.201 -5.815 7.272 1.00 39.12 318 ALA A N 1
ATOM 2531 C CA . ALA A 1 318 ? 9.714 -5.564 5.927 1.00 39.12 318 ALA A CA 1
ATOM 2532 C C . ALA A 1 318 ? 9.513 -4.081 5.630 1.00 39.12 318 ALA A C 1
ATOM 2534 O O . ALA A 1 318 ? 8.373 -3.631 5.575 1.00 39.12 318 ALA A O 1
ATOM 2535 N N . GLY A 1 319 ? 10.626 -3.343 5.506 1.00 37.81 319 GLY A N 1
ATOM 2536 C CA . GLY A 1 319 ? 10.689 -1.879 5.417 1.00 37.81 319 GLY A CA 1
ATOM 2537 C C . GLY A 1 319 ? 9.413 -1.253 4.859 1.00 37.81 319 GLY A C 1
ATOM 2538 O O . GLY A 1 319 ? 9.022 -1.590 3.744 1.00 37.81 319 GLY A O 1
ATOM 2539 N N . LYS A 1 320 ? 8.777 -0.391 5.662 1.00 44.28 320 LYS A N 1
ATOM 2540 C CA . LYS A 1 320 ? 7.368 0.061 5.609 1.00 44.28 320 LYS A CA 1
ATOM 2541 C C . LYS A 1 320 ? 6.848 0.570 4.247 1.00 44.28 320 LYS A C 1
ATOM 2543 O O . LYS A 1 320 ? 5.649 0.714 4.067 1.00 44.28 320 LYS A O 1
ATOM 2548 N N . THR A 1 321 ? 7.715 0.779 3.261 1.00 51.03 321 THR A N 1
ATOM 2549 C CA . THR A 1 321 ? 7.384 1.140 1.871 1.00 51.03 321 THR A CA 1
ATOM 2550 C C . THR A 1 321 ? 7.394 -0.039 0.887 1.00 51.03 321 THR A C 1
ATOM 2552 O O . THR A 1 321 ? 6.803 0.043 -0.184 1.00 51.03 321 THR A O 1
ATOM 2555 N N . THR A 1 322 ? 8.025 -1.165 1.223 1.00 50.91 322 THR A N 1
ATOM 2556 C CA . THR A 1 322 ? 8.289 -2.269 0.286 1.00 50.91 322 THR A CA 1
ATOM 2557 C C . THR A 1 322 ? 7.111 -3.229 0.158 1.00 50.91 322 THR A C 1
ATOM 2559 O O . THR A 1 322 ? 6.845 -3.696 -0.942 1.00 50.91 322 THR A O 1
ATOM 2562 N N . ILE A 1 323 ? 6.388 -3.530 1.244 1.00 50.19 323 ILE A N 1
ATOM 2563 C CA . ILE A 1 323 ? 5.234 -4.447 1.185 1.00 50.19 323 ILE A CA 1
ATOM 2564 C C . ILE A 1 323 ? 4.115 -3.841 0.339 1.00 50.19 323 ILE A C 1
ATOM 2566 O O . ILE A 1 323 ? 3.615 -4.501 -0.563 1.00 50.19 323 ILE A O 1
ATOM 2570 N N . LEU A 1 324 ? 3.764 -2.578 0.578 1.00 44.53 324 LEU A N 1
ATOM 2571 C CA . LEU A 1 324 ? 2.671 -1.913 -0.133 1.00 44.53 324 LEU A CA 1
ATOM 2572 C C . LEU A 1 324 ? 2.952 -1.805 -1.645 1.00 44.53 324 LEU A C 1
ATOM 2574 O O . LEU A 1 324 ? 2.082 -2.092 -2.464 1.00 44.53 324 LEU A O 1
ATOM 2578 N N . TYR A 1 325 ? 4.201 -1.508 -2.022 1.00 46.97 325 TYR A N 1
ATOM 2579 C CA . TYR A 1 325 ? 4.639 -1.539 -3.422 1.00 46.97 325 TYR A CA 1
ATOM 2580 C C . TYR A 1 325 ? 4.695 -2.962 -4.006 1.00 46.97 325 TYR A C 1
ATOM 2582 O O . TYR A 1 325 ? 4.307 -3.155 -5.156 1.00 46.97 325 TYR A O 1
ATOM 2590 N N . LYS A 1 326 ? 5.123 -3.971 -3.233 1.00 46.50 326 LYS A N 1
ATOM 2591 C CA . LYS A 1 326 ? 5.124 -5.385 -3.657 1.00 46.50 326 LYS A CA 1
ATOM 2592 C C . LYS A 1 326 ? 3.711 -5.922 -3.903 1.00 46.50 326 LYS A C 1
ATOM 2594 O O . LYS A 1 326 ? 3.503 -6.650 -4.867 1.00 46.50 326 LYS A O 1
ATOM 2599 N N . LEU A 1 327 ? 2.738 -5.527 -3.078 1.00 50.00 327 LEU A N 1
ATOM 2600 C CA . LEU A 1 327 ? 1.326 -5.882 -3.250 1.00 50.00 327 LEU A CA 1
ATOM 2601 C C . LEU A 1 327 ? 0.716 -5.230 -4.499 1.00 50.00 327 LEU A C 1
ATOM 2603 O O . LEU A 1 327 ? -0.018 -5.888 -5.232 1.00 50.00 327 LEU A O 1
ATOM 2607 N N . LYS A 1 328 ? 1.074 -3.971 -4.784 1.00 44.88 328 LYS A N 1
ATOM 2608 C CA . LYS A 1 328 ? 0.643 -3.247 -5.991 1.00 44.88 328 LYS A CA 1
ATOM 2609 C C . LYS A 1 328 ? 1.229 -3.829 -7.283 1.00 44.88 328 LYS A C 1
ATOM 2611 O O . LYS A 1 328 ? 0.530 -3.925 -8.286 1.00 44.88 328 LYS A O 1
ATOM 2616 N N . LEU A 1 329 ? 2.497 -4.246 -7.264 1.00 50.69 329 LEU A N 1
ATOM 2617 C CA . LEU A 1 329 ? 3.210 -4.746 -8.449 1.00 50.69 329 LEU A CA 1
ATOM 2618 C C . LEU A 1 329 ? 2.923 -6.222 -8.783 1.00 50.69 329 LEU A C 1
ATOM 2620 O O . LEU A 1 329 ? 3.353 -6.701 -9.826 1.00 50.69 329 LEU A O 1
ATOM 2624 N N . GLY A 1 330 ? 2.179 -6.951 -7.941 1.00 44.44 330 GLY A N 1
ATOM 2625 C CA . GLY A 1 330 ? 1.754 -8.327 -8.229 1.00 44.44 330 GLY A CA 1
ATOM 2626 C C . GLY A 1 330 ? 2.880 -9.371 -8.266 1.00 44.44 330 GLY A C 1
ATOM 2627 O O . GLY A 1 330 ? 2.629 -10.505 -8.671 1.00 44.44 330 GLY A O 1
ATOM 2628 N N . GLU A 1 331 ? 4.098 -9.027 -7.838 1.00 42.00 331 GLU A N 1
ATOM 2629 C CA . GLU A 1 331 ? 5.219 -9.965 -7.744 1.00 42.00 331 GLU A CA 1
ATOM 2630 C C . GLU A 1 331 ? 5.144 -10.761 -6.432 1.00 42.00 331 GLU A C 1
ATOM 2632 O O . GLU A 1 331 ? 5.574 -10.313 -5.366 1.00 42.00 331 GLU A O 1
ATOM 2637 N N . ILE A 1 332 ? 4.601 -11.979 -6.507 1.00 39.56 332 ILE A N 1
ATOM 2638 C CA . ILE A 1 332 ? 4.671 -12.963 -5.421 1.00 39.56 332 ILE A CA 1
ATOM 2639 C C . ILE A 1 332 ? 6.090 -13.541 -5.415 1.00 39.56 332 ILE A C 1
ATOM 2641 O O . ILE A 1 332 ? 6.376 -14.521 -6.099 1.00 39.56 332 ILE A O 1
ATOM 2645 N N . VAL A 1 333 ? 7.000 -12.949 -4.641 1.00 36.53 333 VAL A N 1
ATOM 2646 C CA . VAL A 1 333 ? 8.244 -13.646 -4.293 1.00 36.53 333 VAL A CA 1
ATOM 2647 C C . VAL A 1 333 ? 7.899 -14.654 -3.205 1.00 36.53 333 VAL A C 1
ATOM 2649 O O . VAL A 1 333 ? 7.624 -14.277 -2.066 1.00 36.53 333 VAL A O 1
ATOM 2652 N N . THR A 1 334 ? 7.899 -15.939 -3.555 1.00 32.66 334 THR A N 1
ATOM 2653 C CA . THR A 1 334 ? 7.823 -17.041 -2.595 1.00 32.66 334 THR A CA 1
ATOM 2654 C C . THR A 1 334 ? 9.025 -16.952 -1.659 1.00 32.66 334 THR A C 1
ATOM 2656 O O . THR A 1 334 ? 10.133 -17.350 -2.018 1.00 32.66 334 THR A O 1
ATOM 2659 N N . THR A 1 335 ? 8.840 -16.404 -0.460 1.00 35.78 335 THR A N 1
ATOM 2660 C CA . THR A 1 335 ? 9.832 -16.559 0.602 1.00 35.78 335 THR A CA 1
ATOM 2661 C C . THR A 1 335 ? 9.823 -18.025 1.000 1.00 35.78 335 THR A C 1
ATOM 2663 O O . THR A 1 335 ? 8.818 -18.508 1.520 1.00 35.78 335 THR A O 1
ATOM 2666 N N . ILE A 1 336 ? 10.909 -18.741 0.720 1.00 31.50 336 ILE A N 1
ATOM 2667 C CA . ILE A 1 336 ? 11.116 -20.087 1.252 1.00 31.50 336 ILE A CA 1
ATOM 2668 C C . ILE A 1 336 ? 11.160 -19.930 2.778 1.00 31.50 336 ILE A C 1
ATOM 2670 O O . ILE A 1 336 ? 12.049 -19.226 3.265 1.00 31.50 336 ILE A O 1
ATOM 2674 N N . PRO A 1 337 ? 10.214 -20.502 3.543 1.00 25.80 337 PRO A N 1
ATOM 2675 C CA . PRO A 1 337 ? 10.338 -20.502 4.987 1.00 25.80 337 PRO A CA 1
ATOM 2676 C C . PRO A 1 337 ? 11.553 -21.363 5.328 1.00 25.80 337 PRO A C 1
ATOM 2678 O O . PRO A 1 337 ? 11.592 -22.551 5.007 1.00 25.80 337 PRO A O 1
ATOM 2681 N N . THR A 1 338 ? 12.569 -20.772 5.947 1.00 28.34 338 THR A N 1
ATOM 2682 C CA . THR A 1 338 ? 13.623 -21.542 6.601 1.00 28.34 338 THR A CA 1
ATOM 2683 C C . THR A 1 338 ? 12.982 -22.271 7.775 1.00 28.34 338 THR A C 1
ATOM 2685 O O . THR A 1 338 ? 12.740 -21.693 8.832 1.00 28.34 338 THR A O 1
ATOM 2688 N N . ILE A 1 339 ? 12.652 -23.543 7.562 1.00 33.91 339 ILE A N 1
ATOM 2689 C CA . ILE A 1 339 ? 12.345 -24.482 8.636 1.00 33.91 339 ILE A CA 1
ATOM 2690 C C . ILE A 1 339 ? 13.662 -24.681 9.388 1.00 33.91 339 ILE A C 1
ATOM 2692 O O . ILE A 1 339 ? 14.585 -25.313 8.882 1.00 33.91 339 ILE A O 1
ATOM 2696 N N . GLY A 1 340 ? 13.777 -24.066 10.563 1.00 29.19 340 GLY A N 1
ATOM 2697 C CA . GLY A 1 340 ? 14.782 -24.449 11.544 1.00 29.19 340 GLY A CA 1
ATOM 2698 C C . GLY A 1 340 ? 14.353 -25.777 12.147 1.00 29.19 340 GLY A C 1
ATOM 2699 O O . GLY A 1 340 ? 13.463 -25.814 12.992 1.00 29.19 340 GLY A O 1
ATOM 2700 N N . GLU A 1 341 ? 14.930 -26.864 11.653 1.00 27.12 341 GLU A N 1
ATOM 2701 C CA . GLU A 1 341 ? 14.843 -28.179 12.275 1.00 27.12 341 GLU A CA 1
ATOM 2702 C C . GLU A 1 341 ? 15.800 -28.182 13.476 1.00 27.12 341 GLU A C 1
ATOM 2704 O O . GLU A 1 341 ? 17.007 -28.358 13.325 1.00 27.12 341 GLU A O 1
ATOM 2709 N N . GLU A 1 342 ? 15.280 -27.915 14.677 1.00 30.05 342 GLU A N 1
ATOM 2710 C CA . GLU A 1 342 ? 15.977 -28.301 15.905 1.00 30.05 342 GLU A CA 1
ATOM 2711 C C . GLU A 1 342 ? 15.746 -29.801 16.105 1.00 30.05 342 GLU A C 1
ATOM 2713 O O . GLU A 1 342 ? 14.718 -30.236 16.624 1.00 30.05 342 GLU A O 1
ATOM 2718 N N . THR A 1 343 ? 16.692 -30.612 15.631 1.00 32.50 343 THR A N 1
ATOM 2719 C CA . THR A 1 343 ? 16.847 -31.987 16.111 1.00 32.50 343 THR A CA 1
ATOM 2720 C C . THR A 1 343 ? 17.239 -31.926 17.586 1.00 32.50 343 THR A C 1
ATOM 2722 O O . THR A 1 343 ? 18.208 -31.241 17.921 1.00 32.50 343 THR A O 1
ATOM 2725 N N . GLY A 1 344 ? 16.437 -32.581 18.430 1.00 34.06 344 GLY A N 1
ATOM 2726 C CA . GLY A 1 344 ? 16.521 -32.526 19.894 1.00 34.06 344 GLY A CA 1
ATOM 2727 C C . GLY A 1 344 ? 17.658 -33.295 20.545 1.00 34.06 344 GLY A C 1
ATOM 2728 O O . GLY A 1 344 ? 18.565 -33.785 19.835 1.00 34.06 344 GLY A O 1
#

InterPro domains:
  IPR005817 Wnt [PF00110] (4-207)
  IPR005817 Wnt [PR01349] (5-17)
  IPR005817 Wnt [PR01349] (59-73)
  IPR005817 Wnt [PR01349] (125-136)
  IPR005817 Wnt [PTHR12027] (4-207)
  IPR005817 Wnt [SM00097] (1-207)
  IPR006689 Small GTPase superfamily, ARF/SAR type [PF00025] (296-341)
  IPR009141 Wnt-3 protein [PR01843] (25-37)
  IPR009141 Wnt-3 protein [PR01843] (170-181)
  IPR018161 Wnt protein, conserved site [PS00246] (58-67)
  IPR027417 P-loop containing nucleoside triphosphate hydrolase [G3DSA:3.40.50.300] (289-344)
  IPR027417 P-loop containing nucleoside triphosphate hydrolase [SSF52540] (304-341)
  IPR043158 Wnt, C-terminal domain [G3DSA:3.30.2460.20] (147-207)

Sequence (344 aa):
PGEGWKWGGCSEDIEFGGMVSREFADARENRPDARSAMNRHNNEAGRQAIASHMHLKCKCHGLSGSCEVKTCWWSQPDFRAIGDFLKDKYDSASEMVVEKHRESRGWVETLRPRYTYFKVPTERDLVYYEASPNFCEPNPETGSFGTRDRTCNVSSHGIDGCDLLCCGRGHNARTERRREKCHCVFHWCCYVSCQECSRVYDVHTCKATALGWLVFALWWYITLPCKGRTPRLPLGTRCGQPLPCELSGVRLIHHWSGPCAPGPGRHRGRPRDPCLHRFLWPVLLPPVYSMGNIFANLFKGLFGKKEMRILMVGLDAAGKTTILYKLKLGEIVTTIPTIGEETG

Organism: Crocuta crocuta (NCBI:txid9678)

Radius of gyration: 34.47 Å; chains: 1; bounding box: 114×56×71 Å

pLDDT: mean 71.83, std 26.61, range [25.47, 97.56]

Foldseek 3Di:
DDPQEAADDDADDLVVVLVVLCCPQLVVLPDLDAVSQQSNLVSLLLSVLQVVQWDKDKAADDDPRDNSYIYIHTDTDQVLVSLVLVVVLVVVEFAWDWDWDADPVGIGIDTDGPDPVDDDDDSNHHYDHDDDDDLQPDDVVLRRNHLFFPWADCPDPDCSHQCNSLVNQGKDKDKDWDWDWAPWDADDPGDIDTDIDIDIDITIGHHDDCVVVVVVVVVCVVPDDPPDDDDDDDDDDDDDDDDDDDDPDDDDDDDDDDDDDDDDDDDDDDDDDDDDDDDDDDDDDPDDDDPPDPVVVVCVVPDDPDDDDDDDDDCPPDPNPPSSVCSNVVDPDPDDPPPPPPPD

Secondary structure (DSSP, 8-state):
--TT-EE-S----HHHHHHHHHHHHHTT--SSSHHHHHHHHHHHHHHHHHHHT-EEEEEE-SGGG-SSSEEEEEEPPPHHHHHHHHHHHHHTPEEEEEEEEEETTEEEEEEEES-TTSPPPPTTS-EESSPPPP-SSEETTTTEE-STT-EEBSS--STTBHHHHTTTS-EEEEEEEEEEEEEEEEETTTEEEEEEEEEEEEEEEEPPPTHHHHHHHHHHHHH----PPPPP--S---S--PPP---SS-----------------------------------PPP------SHHHHHHHH--S---------TTSS-TTHHHHHHHHT--------------